Protein AF-A0A6G4WYB8-F1 (afdb_monomer)

Solvent-accessible surface area (backbone atoms only — not comparable to full-atom values): 12154 Å² total; per-residue (Å²): 142,83,86,85,84,81,79,90,78,88,92,85,86,92,79,88,87,91,83,84,82,93,82,79,87,81,83,79,87,77,91,78,95,79,92,78,80,95,70,89,66,85,76,73,84,66,95,70,81,57,52,72,58,53,53,53,50,50,50,52,46,51,49,47,51,50,30,49,47,45,35,52,52,42,48,52,51,46,54,50,52,36,71,70,22,70,62,26,32,38,53,69,69,57,38,51,54,46,52,51,48,40,52,47,27,46,49,52,34,50,48,47,45,49,61,50,28,75,75,68,55,83,48,74,38,52,56,46,25,51,52,25,44,52,50,28,52,51,33,44,52,50,25,42,55,37,12,52,71,39,43,46,71,61,25,56,54,29,50,52,52,29,50,54,28,48,50,45,27,51,53,24,49,46,65,54,57,66,63,72,76,84,83,50,89,84,73,63,84,72,71,73,81,71,83,80,82,80,88,132

Nearest PDB structures (foldseek):
  2l7a-assembly1_A  TM=5.892E-01  e=1.387E-02  Mus musculus
  6xz3-assembly1_A-2  TM=5.983E-01  e=4.771E-02  Homo sapiens
  6xz4-assembly1_B  TM=6.313E-01  e=4.871E-01  Homo sapiens
  4e18-assembly1_A  TM=6.128E-01  e=4.636E-01  Gallus gallus

Sequence (200 aa):
MQANRITAVAATALAGTLALGAAGIATADHGSDHREKRQQAPGAPQPGADRPEADRQLAQQAETLQDTAAVSDAVGRVLTDVNQAKDGKLSPYRAQRHAHRVAKALTELRTAVTRQAVKSRPLPAAELTTKAASALQASTAKLLRISTAGDERKTRSAARETLVDTVNVVTAANAYGKIPAATLEGLTGKKAPAPSTEPA

Foldseek 3Di:
DDDDDDDDDDDDDDDDDPDDDDDDDDDDDDDDDDDDDDDDDPDDPDPPPCVVVVVVLVVLLVQLVVLLVQLVVLLVVLLVCLVPDDLSADAPVVLVVSLVSNVVSLVSNLVSLVVVCVVPPNDVLSVQLNVLSVQLSVLSNQLSVVSNVSNNVVNVVSSVSNVVSSVSNVVSSVVSSPPPDPPDPPPPPPPDPPPPPDDD

pLDDT: mean 72.98, std 23.14, range [32.81, 97.56]

Structure (mmCIF, N/CA/C/O backbone):
data_AF-A0A6G4WYB8-F1
#
_entry.id   AF-A0A6G4WYB8-F1
#
loop_
_atom_site.group_PDB
_atom_site.id
_atom_site.type_symbol
_atom_site.label_atom_id
_atom_site.label_alt_id
_atom_site.label_comp_id
_atom_site.label_asym_id
_atom_site.label_entity_id
_atom_site.label_seq_id
_atom_site.pdbx_PDB_ins_code
_atom_site.Cartn_x
_atom_site.Cartn_y
_atom_site.Cartn_z
_atom_site.occupancy
_atom_site.B_iso_or_equiv
_atom_site.auth_seq_id
_atom_site.auth_comp_id
_atom_site.auth_asym_id
_atom_site.auth_atom_id
_atom_site.pdbx_PDB_model_num
ATOM 1 N N . MET A 1 1 ? -19.533 -14.853 34.195 1.00 38.31 1 MET A N 1
ATOM 2 C CA . MET A 1 1 ? -18.205 -14.703 33.563 1.00 38.31 1 MET A CA 1
ATOM 3 C C . MET A 1 1 ? -18.073 -15.761 32.479 1.00 38.31 1 MET A C 1
ATOM 5 O O . MET A 1 1 ? -17.973 -16.931 32.814 1.00 38.31 1 MET A O 1
ATOM 9 N N . GLN A 1 2 ? -18.156 -15.382 31.203 1.00 35.19 2 GLN A N 1
ATOM 10 C CA . GLN A 1 2 ? -17.942 -16.291 30.071 1.00 35.19 2 GLN A CA 1
ATOM 11 C C . GLN A 1 2 ? -16.757 -15.768 29.261 1.00 35.19 2 GLN A C 1
ATOM 13 O O . GLN A 1 2 ? -16.782 -14.647 28.760 1.00 35.19 2 GLN A O 1
ATOM 18 N N . ALA A 1 3 ? -15.692 -16.565 29.211 1.00 37.59 3 ALA A N 1
ATOM 19 C CA . ALA A 1 3 ? -14.474 -16.271 28.477 1.00 37.59 3 ALA A CA 1
ATOM 20 C C . ALA A 1 3 ? -14.612 -16.799 27.044 1.00 37.59 3 ALA A C 1
ATOM 22 O O . ALA A 1 3 ? -14.532 -18.005 26.818 1.00 37.59 3 ALA A O 1
ATOM 23 N N . ASN A 1 4 ? -14.800 -15.903 26.075 1.00 36.62 4 ASN A N 1
ATOM 24 C CA . ASN A 1 4 ? -14.693 -16.253 24.661 1.00 36.62 4 ASN A CA 1
ATOM 25 C C . ASN A 1 4 ? -13.211 -16.308 24.274 1.00 36.62 4 ASN A C 1
ATOM 27 O O . ASN A 1 4 ? -12.562 -15.282 24.072 1.00 36.62 4 ASN A O 1
ATOM 31 N N . ARG A 1 5 ? -12.673 -17.527 24.185 1.00 43.03 5 ARG A N 1
ATOM 32 C CA . ARG A 1 5 ? -11.411 -17.814 23.498 1.00 43.03 5 ARG A CA 1
ATOM 33 C C . ARG A 1 5 ? -11.691 -17.797 21.996 1.00 43.03 5 ARG A C 1
ATOM 35 O O . ARG A 1 5 ? -12.291 -18.735 21.483 1.00 43.03 5 ARG A O 1
ATOM 42 N N . ILE A 1 6 ? -11.291 -16.733 21.305 1.00 46.03 6 ILE A N 1
ATOM 43 C CA . ILE A 1 6 ? -11.322 -16.693 19.840 1.00 46.03 6 ILE A CA 1
ATOM 44 C C . ILE A 1 6 ? -9.972 -17.193 19.329 1.00 46.03 6 ILE A C 1
ATOM 46 O O . ILE A 1 6 ? -8.922 -16.603 19.569 1.00 46.03 6 ILE A O 1
ATOM 50 N N . THR A 1 7 ? -10.053 -18.345 18.680 1.00 39.75 7 THR A N 1
ATOM 51 C CA . THR A 1 7 ? -9.006 -19.131 18.040 1.00 39.75 7 THR A CA 1
ATOM 52 C C . THR A 1 7 ? -8.232 -18.317 17.003 1.00 39.75 7 THR A C 1
ATOM 54 O O . THR A 1 7 ? -8.820 -17.698 16.118 1.00 39.75 7 THR A O 1
ATOM 57 N N . ALA A 1 8 ? -6.902 -18.349 17.100 1.00 40.78 8 ALA A N 1
ATOM 58 C CA . ALA A 1 8 ? -5.989 -17.816 16.099 1.00 40.78 8 ALA A CA 1
ATOM 59 C C . ALA A 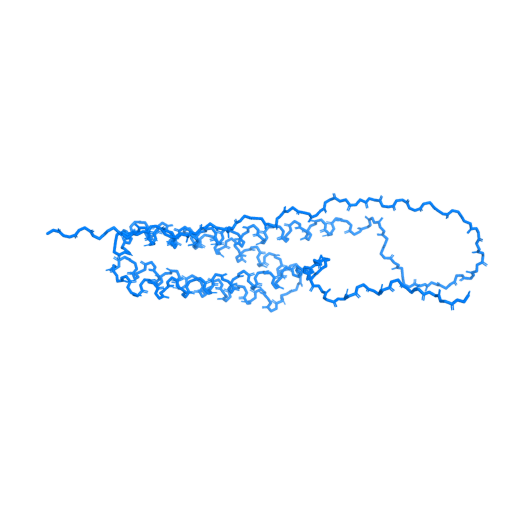1 8 ? -6.101 -18.625 14.798 1.00 40.78 8 ALA A C 1
ATOM 61 O O . ALA A 1 8 ? -5.887 -19.837 14.807 1.00 40.78 8 ALA A O 1
ATOM 62 N N . VAL A 1 9 ? -6.414 -17.960 13.684 1.00 41.00 9 VAL A N 1
ATOM 63 C CA . VAL A 1 9 ? -6.382 -18.562 12.346 1.00 41.00 9 VAL A CA 1
ATOM 64 C C . VAL A 1 9 ? -5.693 -17.610 11.362 1.00 41.00 9 VAL A C 1
ATOM 66 O O . VAL A 1 9 ? -6.197 -16.534 11.065 1.00 41.00 9 VAL A O 1
ATOM 69 N N . ALA A 1 10 ? -4.535 -18.084 10.893 1.00 39.56 10 ALA A N 1
ATOM 70 C CA . ALA A 1 10 ? -3.917 -17.938 9.571 1.00 39.56 10 ALA A CA 1
ATOM 71 C C . ALA A 1 10 ? -3.583 -16.546 8.990 1.00 39.56 10 ALA A C 1
ATOM 73 O O . ALA A 1 10 ? -4.453 -15.806 8.544 1.00 39.56 10 ALA A O 1
ATOM 74 N N . ALA A 1 11 ? -2.277 -16.307 8.808 1.00 32.81 11 ALA A N 1
ATOM 75 C CA . ALA A 1 11 ? -1.725 -15.582 7.658 1.00 32.81 11 ALA A CA 1
ATOM 76 C C . ALA A 1 11 ? -0.262 -16.015 7.425 1.00 32.81 11 ALA A C 1
ATOM 78 O O . ALA A 1 11 ? 0.682 -15.281 7.704 1.00 32.81 11 ALA A O 1
ATOM 79 N N . THR A 1 12 ? -0.077 -17.245 6.945 1.00 45.81 12 THR A N 1
ATOM 80 C CA . THR A 1 12 ? 1.218 -17.798 6.522 1.00 45.81 12 THR A CA 1
ATOM 81 C C . THR A 1 12 ? 1.110 -18.124 5.038 1.00 45.81 12 THR A C 1
ATOM 83 O O . THR A 1 12 ? 0.421 -19.078 4.700 1.00 45.81 12 THR A O 1
ATOM 86 N N . ALA A 1 13 ? 1.724 -17.306 4.175 1.00 41.28 13 ALA A N 1
ATOM 87 C CA . ALA A 1 13 ? 2.231 -17.651 2.834 1.00 41.28 13 ALA A CA 1
ATOM 88 C C . ALA A 1 13 ? 2.482 -16.367 2.020 1.00 41.28 13 ALA A C 1
ATOM 90 O O . ALA A 1 13 ? 1.656 -15.945 1.217 1.00 41.28 13 ALA A O 1
ATOM 91 N N . LEU A 1 14 ? 3.637 -15.738 2.225 1.00 37.88 14 LEU A N 1
ATOM 92 C CA . LEU A 1 14 ? 4.208 -14.795 1.257 1.00 37.88 14 LEU A CA 1
ATOM 93 C C . LEU A 1 14 ? 5.729 -14.977 1.268 1.00 37.88 14 LEU A C 1
ATOM 95 O O . LEU A 1 14 ? 6.502 -14.099 1.631 1.00 37.88 14 LEU A O 1
ATOM 99 N N . ALA A 1 15 ? 6.142 -16.203 0.953 1.00 40.62 15 ALA A N 1
ATOM 100 C CA . ALA A 1 15 ? 7.528 -16.586 0.751 1.00 40.62 15 ALA A CA 1
ATOM 101 C C . ALA A 1 15 ? 7.577 -17.553 -0.434 1.00 40.62 15 ALA A C 1
ATOM 103 O O . ALA A 1 15 ? 6.967 -18.617 -0.383 1.00 40.62 15 ALA A O 1
ATOM 104 N N . GLY A 1 16 ? 8.304 -17.169 -1.482 1.00 40.84 16 GLY A N 1
ATOM 105 C CA . GLY A 1 16 ? 8.711 -18.079 -2.549 1.00 40.84 16 GLY A CA 1
ATOM 106 C C . GLY A 1 16 ? 8.225 -17.688 -3.937 1.00 40.84 16 GLY A C 1
ATOM 107 O O . GLY A 1 16 ? 7.210 -18.204 -4.370 1.00 40.84 16 GLY A O 1
ATOM 108 N N . THR A 1 17 ? 8.995 -16.835 -4.622 1.00 45.88 17 THR A N 1
ATOM 109 C CA . THR A 1 17 ? 9.362 -16.969 -6.052 1.00 45.88 17 THR A CA 1
ATOM 110 C C . THR A 1 17 ? 10.335 -15.843 -6.440 1.00 45.88 17 THR A C 1
ATOM 112 O O . THR A 1 17 ? 9.983 -14.937 -7.186 1.00 45.88 17 THR A O 1
ATOM 115 N N . LEU A 1 18 ? 11.560 -15.864 -5.907 1.00 44.97 18 LEU A N 1
ATOM 116 C CA . LEU A 1 18 ? 12.675 -15.023 -6.390 1.00 44.97 18 LEU A CA 1
ATOM 117 C C . LEU A 1 18 ? 13.975 -15.842 -6.487 1.00 44.97 18 LEU A C 1
ATOM 119 O O . LEU A 1 18 ? 15.067 -15.368 -6.199 1.00 44.97 18 LEU A O 1
ATOM 123 N N . ALA A 1 19 ? 13.846 -17.105 -6.888 1.00 51.38 19 ALA A N 1
ATOM 124 C CA . ALA A 1 19 ? 14.969 -17.955 -7.250 1.00 51.38 19 ALA A CA 1
ATOM 125 C C . ALA A 1 19 ? 14.641 -18.615 -8.593 1.00 51.38 19 ALA A C 1
ATOM 127 O O . ALA A 1 19 ? 13.763 -19.468 -8.623 1.00 51.38 19 ALA A O 1
ATOM 128 N N . LEU A 1 20 ? 15.281 -18.134 -9.668 1.00 40.44 20 LEU A N 1
ATOM 129 C CA . LEU A 1 20 ? 15.610 -18.763 -10.968 1.00 40.44 20 LEU A CA 1
ATOM 130 C C . LEU A 1 20 ? 15.713 -17.639 -12.032 1.00 40.44 20 LEU A C 1
ATOM 132 O O . LEU A 1 20 ? 14.775 -16.871 -12.190 1.00 40.44 20 LEU A O 1
ATOM 136 N N . GLY A 1 21 ? 16.796 -17.464 -12.793 1.00 38.00 21 GLY A N 1
ATOM 137 C CA . GLY A 1 21 ? 17.967 -18.315 -12.940 1.00 38.00 21 GLY A CA 1
ATOM 138 C C . GLY A 1 21 ? 19.159 -17.578 -13.555 1.00 38.00 21 GLY A C 1
ATOM 139 O O . GLY A 1 21 ? 19.028 -16.796 -14.492 1.00 38.00 21 GLY A O 1
ATOM 140 N N . ALA A 1 22 ? 20.331 -17.885 -13.008 1.00 43.72 22 ALA A N 1
ATOM 141 C CA . ALA A 1 22 ? 21.614 -17.777 -13.676 1.00 43.72 22 ALA A CA 1
ATOM 142 C C . ALA A 1 22 ? 22.019 -19.203 -14.087 1.00 43.72 22 ALA A C 1
ATOM 144 O O . ALA A 1 22 ? 22.342 -20.009 -13.222 1.00 43.72 22 ALA A O 1
ATOM 145 N N . ALA A 1 23 ? 21.919 -19.526 -15.377 1.00 37.16 23 ALA A N 1
ATOM 146 C CA . ALA A 1 23 ? 22.513 -20.679 -16.074 1.00 37.16 23 ALA A CA 1
ATOM 147 C C . ALA A 1 23 ? 22.047 -20.587 -17.541 1.00 37.16 23 ALA A C 1
ATOM 149 O O . ALA A 1 23 ? 20.894 -20.260 -17.780 1.00 37.16 23 ALA A O 1
ATOM 150 N N . GLY A 1 24 ? 22.823 -20.820 -18.590 1.00 34.56 24 GLY A N 1
ATOM 151 C CA . GLY A 1 24 ? 24.195 -21.269 -18.747 1.00 34.56 24 GLY A CA 1
ATOM 152 C C . GLY A 1 24 ? 24.557 -21.093 -20.228 1.00 34.56 24 GLY A C 1
ATOM 153 O O . GLY A 1 24 ? 23.689 -21.035 -21.098 1.00 34.56 24 GLY A O 1
ATOM 154 N N . ILE A 1 25 ? 25.844 -20.929 -20.501 1.00 41.88 25 ILE A N 1
ATOM 155 C CA . ILE A 1 25 ? 26.396 -20.668 -21.829 1.00 41.88 25 ILE A CA 1
ATOM 156 C C . ILE A 1 25 ? 26.417 -21.996 -22.592 1.00 41.88 25 ILE A C 1
ATOM 158 O O . ILE A 1 25 ? 27.136 -22.909 -22.198 1.00 41.88 25 ILE A O 1
ATOM 162 N N . ALA A 1 26 ? 25.644 -22.114 -23.671 1.00 37.66 26 ALA A N 1
ATOM 163 C CA . ALA A 1 26 ? 25.809 -23.205 -24.623 1.00 37.66 26 ALA A CA 1
ATOM 164 C C . ALA A 1 26 ? 26.865 -22.790 -25.658 1.00 37.66 26 ALA A C 1
ATOM 166 O O . ALA A 1 26 ? 26.592 -22.005 -26.564 1.00 37.66 26 ALA A O 1
ATOM 167 N N . THR A 1 27 ? 28.088 -23.296 -25.509 1.00 47.81 27 THR A N 1
ATOM 168 C CA . THR A 1 27 ? 29.055 -23.364 -26.608 1.00 47.81 27 THR A CA 1
ATOM 169 C C . THR A 1 27 ? 28.617 -24.490 -27.539 1.00 47.81 27 THR A C 1
ATOM 171 O O . THR A 1 27 ? 28.778 -25.661 -27.200 1.00 47.81 27 THR A O 1
ATOM 174 N N . ALA A 1 28 ? 28.042 -24.150 -28.690 1.00 39.75 28 ALA A N 1
ATOM 175 C CA . ALA A 1 28 ? 27.902 -25.094 -29.789 1.00 39.75 28 ALA A CA 1
ATOM 176 C C . ALA A 1 28 ? 29.124 -24.944 -30.703 1.00 39.75 28 ALA A C 1
ATOM 178 O O . ALA A 1 28 ? 29.242 -23.981 -31.457 1.00 39.75 28 ALA A O 1
ATOM 179 N N . ASP A 1 29 ? 30.044 -25.893 -30.562 1.00 56.62 29 ASP A N 1
ATOM 180 C CA . ASP A 1 29 ? 31.023 -26.261 -31.576 1.00 56.62 29 ASP A CA 1
ATOM 181 C C . ASP A 1 29 ? 30.281 -26.939 -32.737 1.00 56.62 29 ASP A C 1
ATOM 183 O O . ASP A 1 29 ? 29.527 -27.887 -32.510 1.00 56.62 29 ASP A O 1
ATOM 187 N N . HIS A 1 30 ? 30.454 -26.436 -33.960 1.00 38.31 30 HIS A N 1
ATOM 188 C CA . HIS A 1 30 ? 30.161 -27.171 -35.192 1.00 38.31 30 HIS A CA 1
ATOM 189 C C . HIS A 1 30 ? 30.983 -26.588 -36.341 1.00 38.31 30 HIS A C 1
ATOM 191 O O . HIS A 1 30 ? 30.639 -25.569 -36.944 1.00 38.31 30 HIS A O 1
ATOM 197 N N . GLY A 1 31 ? 32.084 -27.268 -36.650 1.00 42.03 31 GLY A N 1
ATOM 198 C CA . GLY A 1 31 ? 32.657 -27.234 -37.984 1.00 42.03 31 GLY A CA 1
ATOM 199 C C . GLY A 1 31 ? 31.782 -28.035 -38.947 1.00 42.03 31 GLY A C 1
ATOM 200 O O . GLY A 1 31 ? 31.340 -29.131 -38.610 1.00 42.03 31 GLY A O 1
ATOM 201 N N . SER A 1 32 ? 31.534 -27.478 -40.131 1.00 41.12 32 SER A N 1
ATOM 202 C CA . SER A 1 32 ? 31.592 -28.145 -41.442 1.00 41.12 32 SER A CA 1
ATOM 203 C C . SER A 1 32 ? 31.151 -27.157 -42.521 1.00 41.12 32 SER A C 1
ATOM 205 O O . SER A 1 32 ? 30.095 -26.534 -42.423 1.00 41.12 32 SER A O 1
ATOM 207 N N . ASP A 1 33 ? 31.994 -27.027 -43.539 1.00 45.47 33 ASP A N 1
ATOM 208 C CA . ASP A 1 33 ? 31.829 -26.210 -44.734 1.00 45.47 33 ASP A CA 1
ATOM 209 C C . ASP A 1 33 ? 30.502 -26.440 -45.464 1.00 45.47 33 ASP A C 1
ATOM 211 O O . ASP A 1 33 ? 30.214 -27.558 -45.872 1.00 45.47 33 ASP A O 1
ATOM 215 N N . HIS A 1 34 ? 29.786 -25.357 -45.785 1.00 34.56 34 HIS A N 1
ATOM 216 C CA . HIS A 1 34 ? 29.081 -25.238 -47.061 1.00 34.56 34 HIS A CA 1
ATOM 217 C C . HIS A 1 34 ? 29.040 -23.779 -47.534 1.00 34.56 34 HIS A C 1
ATOM 219 O O . HIS A 1 34 ? 28.598 -22.851 -46.859 1.00 34.56 34 HIS A O 1
ATOM 225 N N . ARG A 1 35 ? 29.565 -23.603 -48.743 1.00 45.34 35 ARG A N 1
ATOM 226 C CA . ARG A 1 35 ? 29.677 -22.376 -49.523 1.00 45.34 35 ARG A CA 1
ATOM 227 C C . ARG A 1 35 ? 28.341 -22.096 -50.207 1.00 45.34 35 ARG A C 1
ATOM 229 O O . ARG A 1 35 ? 28.076 -22.727 -51.218 1.00 45.34 35 ARG A O 1
ATOM 236 N N . GLU A 1 36 ? 27.561 -21.114 -49.750 1.00 36.69 36 GLU A N 1
ATOM 237 C CA . GLU A 1 36 ? 26.472 -20.555 -50.566 1.00 36.69 36 GLU A CA 1
ATOM 238 C C . GLU A 1 36 ? 26.101 -19.101 -50.196 1.00 36.69 36 GLU A C 1
ATOM 240 O O . GLU A 1 36 ? 25.731 -18.772 -49.077 1.00 36.69 36 GLU A O 1
ATOM 245 N N . LYS A 1 37 ? 26.304 -18.225 -51.190 1.00 36.78 37 LYS A N 1
ATOM 246 C CA . LYS A 1 37 ? 25.756 -16.878 -51.452 1.00 36.78 37 LYS A CA 1
ATOM 247 C C . LYS A 1 37 ? 25.283 -16.014 -50.263 1.00 36.78 37 LYS A C 1
ATOM 249 O O . LYS A 1 37 ? 24.196 -16.169 -49.725 1.00 36.78 37 LYS A O 1
ATOM 254 N N . ARG A 1 38 ? 26.059 -14.947 -50.015 1.00 42.09 38 ARG A N 1
ATOM 255 C CA . ARG A 1 38 ? 25.694 -13.760 -49.221 1.00 42.09 38 ARG A CA 1
ATOM 256 C C . ARG A 1 38 ? 24.384 -13.126 -49.719 1.00 42.09 38 ARG A C 1
ATOM 258 O O . ARG A 1 38 ? 24.398 -12.355 -50.675 1.00 42.09 38 ARG A O 1
ATOM 265 N N . GLN A 1 39 ? 23.287 -13.383 -49.018 1.00 41.25 39 GLN A N 1
ATOM 266 C CA . GLN A 1 39 ? 22.166 -12.455 -48.875 1.00 41.25 39 GLN A CA 1
ATOM 267 C C . GLN A 1 39 ? 22.205 -11.930 -47.436 1.00 41.25 39 GLN A C 1
ATOM 269 O O . GLN A 1 39 ? 22.096 -12.694 -46.481 1.00 41.25 39 GLN A O 1
ATOM 274 N N . GLN A 1 40 ? 22.447 -10.627 -47.286 1.00 40.62 40 GLN A N 1
ATOM 275 C CA . GLN A 1 40 ? 22.382 -9.921 -46.007 1.00 40.62 40 GLN A CA 1
ATOM 276 C C . GLN A 1 40 ? 20.951 -9.998 -45.460 1.00 40.62 40 GLN A C 1
ATOM 278 O O . GLN A 1 40 ? 20.070 -9.259 -45.893 1.00 40.62 40 GLN A O 1
ATOM 283 N N . ALA A 1 41 ? 20.729 -10.905 -44.511 1.00 39.16 41 ALA A N 1
ATOM 284 C CA . ALA A 1 41 ? 19.605 -10.836 -43.589 1.00 39.16 41 ALA A CA 1
ATOM 285 C C . ALA A 1 41 ? 19.792 -9.631 -42.638 1.00 39.16 41 ALA A C 1
ATOM 287 O O . ALA A 1 41 ? 20.939 -9.249 -42.371 1.00 39.16 41 ALA A O 1
ATOM 288 N N . PRO A 1 42 ? 18.709 -9.034 -42.100 1.00 42.53 42 PRO A N 1
ATOM 289 C CA . PRO A 1 42 ? 18.813 -8.077 -41.004 1.00 42.53 42 PRO A CA 1
ATOM 290 C C . PRO A 1 42 ? 19.580 -8.753 -39.867 1.00 42.53 42 PRO A C 1
ATOM 292 O O . PRO A 1 42 ? 19.215 -9.853 -39.449 1.00 42.53 42 PRO A O 1
ATOM 295 N N . GLY A 1 43 ? 20.683 -8.136 -39.442 1.00 38.56 43 GLY A N 1
ATOM 296 C CA . GLY A 1 43 ? 21.596 -8.718 -38.468 1.00 38.56 43 GLY A CA 1
ATOM 297 C C . GLY A 1 43 ? 20.850 -9.195 -37.227 1.00 38.56 43 GLY A C 1
ATOM 298 O O . GLY A 1 43 ? 20.128 -8.426 -36.594 1.00 38.56 43 GLY A O 1
ATOM 299 N N . ALA A 1 44 ? 21.038 -10.470 -36.884 1.00 44.66 44 ALA A N 1
ATOM 300 C CA . ALA A 1 44 ? 20.733 -10.954 -35.550 1.00 44.66 44 ALA A CA 1
ATOM 301 C C . ALA A 1 44 ? 21.470 -10.060 -34.530 1.00 44.66 44 ALA A C 1
ATOM 303 O O . ALA A 1 44 ? 22.616 -9.677 -34.804 1.00 44.66 44 ALA A O 1
ATOM 304 N N . PRO A 1 45 ? 20.851 -9.713 -33.386 1.00 50.09 45 PRO A N 1
ATOM 305 C CA . PRO A 1 45 ? 21.512 -8.929 -32.350 1.00 50.09 45 PRO A CA 1
ATOM 306 C C . PRO A 1 45 ? 22.850 -9.582 -32.002 1.00 50.09 45 PRO A C 1
ATOM 308 O O . PRO A 1 45 ? 22.902 -10.764 -31.652 1.00 50.09 45 PRO A O 1
ATOM 311 N N . GLN A 1 46 ? 23.945 -8.839 -32.163 1.00 45.91 46 GLN A N 1
ATOM 312 C CA . GLN A 1 46 ? 25.272 -9.340 -31.833 1.00 45.91 46 GLN A CA 1
ATOM 313 C C . GLN A 1 46 ? 25.326 -9.643 -30.325 1.00 45.91 46 GLN A C 1
ATOM 315 O O . GLN A 1 46 ? 25.021 -8.758 -29.519 1.00 45.91 46 GLN A O 1
ATOM 320 N N . PRO A 1 47 ? 25.744 -10.850 -29.903 1.00 46.66 47 PRO A N 1
ATOM 321 C CA . PRO A 1 47 ? 25.904 -11.160 -28.491 1.00 46.66 47 PRO A CA 1
ATOM 322 C C . PRO A 1 47 ? 27.081 -10.353 -27.927 1.00 46.66 47 PRO A C 1
ATOM 324 O O . PRO A 1 47 ? 28.234 -10.757 -28.040 1.00 46.66 47 PRO A O 1
ATOM 327 N N . GLY A 1 48 ? 26.802 -9.196 -27.324 1.00 52.59 48 GLY A N 1
ATOM 328 C CA . GLY A 1 48 ? 27.806 -8.424 -26.585 1.00 52.59 48 GLY A CA 1
ATOM 329 C C . GLY A 1 48 ? 27.616 -6.909 -26.571 1.00 52.59 48 GLY A C 1
ATOM 330 O O . GLY A 1 48 ? 28.009 -6.288 -25.588 1.00 52.59 48 GLY A O 1
ATOM 331 N N . ALA A 1 49 ? 26.991 -6.317 -27.592 1.00 52.53 49 ALA A N 1
ATOM 332 C CA . ALA A 1 49 ? 26.849 -4.858 -27.679 1.00 52.53 49 ALA A CA 1
ATOM 333 C C . ALA A 1 49 ? 25.748 -4.298 -26.752 1.00 52.53 49 ALA A C 1
ATOM 335 O O . ALA A 1 49 ? 25.921 -3.228 -26.176 1.00 52.53 49 ALA A O 1
ATOM 336 N N . ASP A 1 50 ? 24.680 -5.070 -26.513 1.00 56.03 50 ASP A N 1
ATOM 337 C CA . ASP A 1 50 ? 23.479 -4.603 -25.793 1.00 56.03 50 ASP A CA 1
ATOM 338 C C . ASP A 1 50 ? 23.430 -5.003 -24.303 1.00 56.03 50 ASP A C 1
ATOM 340 O O . ASP A 1 50 ? 22.481 -4.675 -23.587 1.00 56.03 50 ASP A O 1
ATOM 344 N N . ARG A 1 51 ? 24.459 -5.700 -23.791 1.00 62.03 51 ARG A N 1
ATOM 345 C CA . ARG A 1 51 ? 24.520 -6.123 -22.373 1.00 62.03 51 ARG A CA 1
ATOM 346 C C . ARG A 1 51 ? 24.389 -4.965 -21.372 1.00 62.03 51 ARG A C 1
ATOM 348 O O . ARG A 1 51 ? 23.616 -5.112 -20.429 1.00 62.03 51 ARG A O 1
ATOM 355 N N . PRO A 1 52 ? 25.047 -3.802 -21.562 1.00 71.31 52 PRO A N 1
ATOM 356 C CA . PRO A 1 52 ? 24.972 -2.720 -20.582 1.00 71.31 52 PRO A CA 1
ATOM 357 C C . PRO A 1 52 ? 23.564 -2.131 -20.441 1.00 71.31 52 PRO A C 1
ATOM 359 O O . PRO A 1 52 ? 23.200 -1.649 -19.368 1.00 71.31 52 PRO A O 1
ATOM 362 N N . GLU A 1 53 ? 22.772 -2.133 -21.514 1.00 70.94 53 GLU A N 1
ATOM 363 C CA . GLU A 1 53 ? 21.396 -1.633 -21.486 1.00 70.94 53 GLU A CA 1
ATOM 364 C C . GLU A 1 53 ? 20.443 -2.655 -20.870 1.00 70.94 53 GLU A C 1
ATOM 366 O O . GLU A 1 53 ? 19.630 -2.286 -20.019 1.00 70.94 53 GLU A O 1
ATOM 371 N N . ALA A 1 54 ? 20.609 -3.937 -21.212 1.00 70.56 54 ALA A N 1
ATOM 372 C CA . ALA A 1 54 ? 19.868 -5.032 -20.596 1.00 70.56 54 ALA A CA 1
ATOM 373 C C . ALA A 1 54 ? 20.087 -5.080 -19.072 1.00 70.56 54 ALA A C 1
ATOM 375 O O . ALA A 1 54 ? 19.117 -5.129 -18.315 1.00 70.56 54 ALA A O 1
ATOM 376 N N . ASP A 1 55 ? 21.333 -4.960 -18.607 1.00 78.00 55 ASP A N 1
ATOM 377 C CA . ASP A 1 55 ? 21.668 -4.959 -17.176 1.00 78.00 55 ASP A CA 1
ATOM 378 C C . ASP A 1 55 ? 21.046 -3.759 -16.442 1.00 78.00 55 ASP A C 1
ATOM 380 O O . ASP A 1 55 ? 20.511 -3.888 -15.338 1.00 78.00 55 ASP A O 1
ATOM 384 N N . ARG A 1 56 ? 21.044 -2.574 -17.070 1.00 78.00 56 ARG A N 1
ATOM 385 C CA . ARG A 1 56 ? 20.386 -1.377 -16.517 1.00 78.00 56 ARG A CA 1
ATOM 386 C C . ARG A 1 56 ? 18.871 -1.524 -16.461 1.00 78.00 56 ARG A C 1
ATOM 388 O O . ARG A 1 56 ? 18.253 -0.997 -15.534 1.00 78.00 56 ARG A O 1
ATOM 395 N N . GLN A 1 57 ? 18.269 -2.183 -17.447 1.00 76.75 57 GLN A N 1
ATOM 396 C CA . GLN A 1 57 ? 16.834 -2.441 -17.471 1.00 76.75 57 GLN A CA 1
ATOM 397 C C . GLN A 1 57 ? 16.443 -3.449 -16.386 1.00 76.75 57 GLN A C 1
ATOM 399 O O . GLN A 1 57 ? 15.477 -3.210 -15.661 1.00 76.75 57 GLN A O 1
ATOM 404 N N . LEU A 1 58 ? 17.232 -4.511 -16.209 1.00 79.38 58 LEU A N 1
ATOM 405 C CA . LEU A 1 58 ? 17.058 -5.482 -15.127 1.00 79.38 58 LEU A CA 1
ATOM 406 C C . LEU A 1 58 ? 17.187 -4.822 -13.749 1.00 79.38 58 LEU A C 1
ATOM 408 O O . LEU A 1 58 ? 16.340 -5.038 -12.886 1.00 79.38 58 LEU A O 1
ATOM 412 N N . ALA A 1 59 ? 18.187 -3.958 -13.551 1.00 83.31 59 ALA A N 1
ATOM 413 C CA . ALA A 1 59 ? 18.349 -3.218 -12.300 1.00 83.31 59 ALA A CA 1
ATOM 414 C C . ALA A 1 59 ? 17.140 -2.309 -11.994 1.00 83.31 59 ALA A C 1
ATOM 416 O O . ALA A 1 59 ? 16.678 -2.257 -10.858 1.00 83.31 59 ALA A O 1
ATOM 417 N N . GLN A 1 60 ? 16.582 -1.635 -13.007 1.00 81.81 60 GLN A N 1
ATOM 418 C CA . GLN A 1 60 ? 15.385 -0.792 -12.848 1.00 81.81 60 GLN A CA 1
ATOM 419 C C . GLN A 1 60 ? 14.124 -1.608 -12.538 1.00 81.81 60 GLN A C 1
ATOM 421 O O . GLN A 1 60 ? 13.282 -1.186 -11.742 1.00 81.81 60 GLN A O 1
ATOM 426 N N . GLN A 1 61 ? 13.987 -2.785 -13.150 1.00 80.62 61 GLN A N 1
ATOM 427 C CA . GLN A 1 61 ? 12.905 -3.713 -12.830 1.00 80.62 61 GLN A CA 1
ATOM 428 C C . GLN A 1 61 ? 13.030 -4.224 -11.392 1.00 80.62 61 GLN A C 1
ATOM 430 O O . GLN A 1 61 ? 12.037 -4.226 -10.666 1.00 80.62 61 GLN A O 1
ATOM 435 N N . ALA A 1 62 ? 14.238 -4.595 -10.960 1.00 86.44 62 ALA A N 1
ATOM 436 C CA . ALA A 1 62 ? 14.499 -5.020 -9.589 1.00 86.44 62 ALA A CA 1
ATOM 437 C C . ALA A 1 62 ? 14.164 -3.914 -8.574 1.00 86.44 62 ALA A C 1
ATOM 439 O O . ALA A 1 62 ? 13.511 -4.199 -7.573 1.00 86.44 62 ALA A O 1
ATOM 440 N N . GLU A 1 63 ? 14.524 -2.658 -8.860 1.00 87.12 63 GLU A N 1
ATOM 441 C CA . GLU A 1 63 ? 14.169 -1.501 -8.023 1.00 87.12 63 GLU A CA 1
ATOM 442 C C . GLU A 1 63 ? 12.643 -1.333 -7.917 1.00 87.12 63 GLU A C 1
ATOM 444 O O . GLU A 1 63 ? 12.101 -1.244 -6.819 1.00 87.12 63 GLU A O 1
ATOM 449 N N . THR A 1 64 ? 11.920 -1.401 -9.039 1.00 86.25 64 THR A N 1
ATOM 450 C CA . THR A 1 64 ? 10.448 -1.286 -9.043 1.00 86.25 64 THR A CA 1
ATOM 451 C C . THR A 1 64 ? 9.777 -2.426 -8.272 1.00 86.25 64 THR A C 1
ATOM 453 O O . THR A 1 64 ? 8.808 -2.201 -7.541 1.00 86.25 64 THR A O 1
ATOM 456 N N . LEU A 1 65 ? 10.284 -3.655 -8.406 1.00 89.12 65 LEU A N 1
ATOM 457 C CA . LEU A 1 65 ? 9.798 -4.813 -7.652 1.00 89.12 65 LEU A CA 1
ATOM 458 C C . LEU A 1 65 ? 10.073 -4.661 -6.155 1.00 89.12 65 LEU A C 1
ATOM 460 O O . LEU A 1 65 ? 9.195 -4.954 -5.343 1.00 89.12 65 LEU A O 1
ATOM 464 N N . GLN A 1 66 ? 11.257 -4.172 -5.790 1.00 91.75 66 GLN A N 1
ATOM 465 C CA . GLN A 1 66 ? 11.625 -3.903 -4.405 1.00 91.75 66 GLN A CA 1
ATOM 466 C C . GLN A 1 66 ? 10.717 -2.834 -3.781 1.00 91.75 66 GLN A C 1
ATOM 468 O O . GLN A 1 66 ? 10.197 -3.044 -2.684 1.00 91.75 66 GLN A O 1
ATOM 473 N N . ASP A 1 67 ? 10.453 -1.735 -4.487 1.00 92.38 67 ASP A N 1
ATOM 474 C CA . ASP A 1 67 ? 9.565 -0.672 -4.006 1.00 92.38 67 ASP A CA 1
ATOM 475 C C . ASP A 1 67 ? 8.110 -1.153 -3.898 1.00 92.38 67 ASP A C 1
ATOM 477 O O . ASP A 1 67 ? 7.402 -0.858 -2.931 1.00 92.38 67 ASP A O 1
ATOM 481 N N . THR A 1 68 ? 7.662 -1.977 -4.848 1.00 91.62 68 THR A N 1
ATOM 482 C CA . THR A 1 68 ? 6.336 -2.616 -4.803 1.00 91.62 68 THR A CA 1
ATOM 483 C C . THR A 1 68 ? 6.215 -3.576 -3.610 1.00 91.62 68 THR A C 1
ATOM 485 O O . THR A 1 68 ? 5.186 -3.608 -2.921 1.00 91.62 68 THR A O 1
ATOM 488 N N . ALA A 1 69 ? 7.275 -4.333 -3.313 1.00 92.31 69 ALA A N 1
ATOM 489 C CA . ALA A 1 69 ? 7.341 -5.199 -2.140 1.00 92.31 69 ALA A CA 1
ATOM 490 C C . ALA A 1 69 ? 7.325 -4.386 -0.835 1.00 92.31 69 ALA A C 1
ATOM 492 O O . ALA A 1 69 ? 6.628 -4.765 0.107 1.00 92.31 69 ALA A O 1
ATOM 493 N N . ALA A 1 70 ? 8.008 -3.238 -0.790 1.00 95.25 70 ALA A N 1
ATOM 494 C CA . ALA A 1 70 ? 7.998 -2.341 0.364 1.00 95.25 70 ALA A CA 1
ATOM 495 C C . ALA A 1 70 ? 6.593 -1.786 0.661 1.00 95.25 70 ALA A C 1
ATOM 497 O O . ALA A 1 70 ? 6.187 -1.726 1.825 1.00 95.25 70 ALA A O 1
ATOM 498 N N . VAL A 1 71 ? 5.814 -1.441 -0.374 1.00 96.38 71 VAL A N 1
ATOM 499 C CA . VAL A 1 71 ? 4.399 -1.054 -0.220 1.00 96.38 71 VAL A CA 1
ATOM 500 C C . VAL A 1 71 ? 3.584 -2.201 0.381 1.00 96.38 71 VAL A C 1
ATOM 502 O O . VAL A 1 71 ? 2.839 -1.991 1.341 1.00 96.38 71 VAL A O 1
ATOM 505 N N . SER A 1 72 ? 3.761 -3.416 -0.140 1.00 95.94 72 SER A N 1
ATOM 506 C CA . SER A 1 72 ? 3.041 -4.605 0.329 1.00 95.94 72 SER A CA 1
ATOM 507 C C . SER A 1 72 ? 3.376 -4.951 1.787 1.00 95.94 72 SER A C 1
ATOM 509 O O . SER A 1 72 ? 2.465 -5.216 2.571 1.00 95.94 72 SER A O 1
ATOM 511 N N . ASP A 1 73 ? 4.651 -4.873 2.192 1.00 96.94 73 ASP A N 1
ATOM 512 C CA . ASP A 1 73 ? 5.073 -5.066 3.591 1.00 96.94 73 ASP A CA 1
ATOM 513 C C . ASP A 1 73 ? 4.480 -3.987 4.507 1.00 96.94 73 ASP A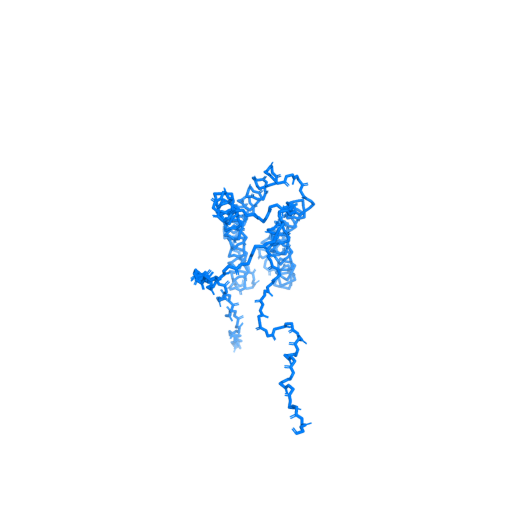 C 1
ATOM 515 O O . ASP A 1 73 ? 3.926 -4.289 5.569 1.00 96.94 73 ASP A O 1
ATOM 519 N N . ALA A 1 74 ? 4.533 -2.718 4.088 1.00 96.81 74 ALA A N 1
ATOM 520 C CA . ALA A 1 74 ? 3.989 -1.614 4.869 1.00 96.81 74 ALA A CA 1
ATOM 521 C C . ALA A 1 74 ? 2.488 -1.800 5.138 1.00 96.81 74 ALA A C 1
ATOM 523 O O . ALA A 1 74 ? 2.062 -1.669 6.290 1.00 96.81 74 ALA A O 1
ATOM 524 N N . VAL A 1 75 ? 1.704 -2.150 4.111 1.00 96.88 75 VAL A N 1
ATOM 525 C CA . VAL A 1 75 ? 0.262 -2.416 4.236 1.00 96.88 75 VAL A CA 1
ATOM 526 C C . VAL A 1 75 ? -0.010 -3.692 5.035 1.00 96.88 75 VAL A C 1
ATOM 528 O O . VAL A 1 75 ? -0.862 -3.677 5.924 1.00 96.88 75 VAL A O 1
ATOM 531 N N . GLY A 1 76 ? 0.739 -4.772 4.798 1.00 96.25 76 GLY A N 1
ATOM 532 C CA . GLY A 1 76 ? 0.611 -6.027 5.544 1.00 96.25 76 GLY A CA 1
ATOM 533 C C . GLY A 1 76 ? 0.789 -5.832 7.052 1.00 96.25 76 GLY A C 1
ATOM 534 O O . GLY A 1 76 ? 0.017 -6.369 7.852 1.00 96.25 76 GLY A O 1
ATOM 535 N N . ARG A 1 77 ? 1.732 -4.971 7.456 1.00 97.25 77 ARG A N 1
ATOM 536 C CA . ARG A 1 77 ? 1.893 -4.561 8.859 1.00 97.25 77 ARG A CA 1
ATOM 537 C C . ARG A 1 77 ? 0.703 -3.765 9.385 1.00 97.25 77 ARG A C 1
ATOM 539 O O . ARG A 1 77 ? 0.321 -3.984 10.526 1.00 97.25 77 ARG A O 1
ATOM 546 N N . VAL A 1 78 ? 0.111 -2.861 8.592 1.00 96.69 78 VAL A N 1
ATOM 547 C CA . VAL A 1 78 ? -1.120 -2.155 9.005 1.00 96.69 78 VAL A CA 1
ATOM 548 C C . VAL A 1 78 ? -2.228 -3.159 9.290 1.00 96.69 78 VAL A C 1
ATOM 550 O O . VAL A 1 78 ? -2.821 -3.122 10.361 1.00 96.69 78 VAL A O 1
ATOM 553 N N . LEU A 1 79 ? -2.489 -4.071 8.354 1.00 96.00 79 LEU A N 1
ATOM 554 C CA . LEU A 1 79 ? -3.563 -5.057 8.478 1.00 96.00 79 LEU A CA 1
ATOM 555 C C . LEU A 1 79 ? -3.343 -5.991 9.671 1.00 96.00 79 LEU A C 1
ATOM 557 O O . LEU A 1 79 ? -4.286 -6.279 10.405 1.00 96.00 79 LEU A O 1
ATOM 561 N N . THR A 1 80 ? -2.096 -6.405 9.902 1.00 96.38 80 THR A N 1
ATOM 562 C CA . THR A 1 80 ? -1.716 -7.227 11.056 1.00 96.38 80 THR A CA 1
ATOM 563 C C . THR A 1 80 ? -1.966 -6.489 12.370 1.00 96.38 80 THR A C 1
ATOM 565 O O . THR A 1 80 ? -2.660 -7.015 13.238 1.00 96.38 80 THR A O 1
ATOM 568 N N . ASP A 1 81 ? -1.470 -5.256 12.507 1.00 95.94 81 ASP A N 1
ATOM 569 C CA . ASP A 1 81 ? -1.634 -4.460 13.728 1.00 95.94 81 ASP A CA 1
ATOM 570 C C . ASP A 1 81 ? -3.106 -4.093 13.982 1.00 95.94 81 ASP A C 1
ATOM 572 O O . ASP A 1 81 ? -3.554 -4.126 15.125 1.00 95.94 81 ASP A O 1
ATOM 576 N N . VAL A 1 82 ? -3.879 -3.784 12.934 1.00 94.25 82 VAL A N 1
ATOM 577 C CA . VAL A 1 82 ? -5.329 -3.542 13.032 1.00 94.25 82 VAL A CA 1
ATOM 578 C C . VAL A 1 82 ? -6.065 -4.793 13.514 1.00 94.25 82 VAL A C 1
ATOM 580 O O . VAL A 1 82 ? -6.934 -4.688 14.375 1.00 94.25 82 VAL A O 1
ATOM 583 N N . ASN A 1 83 ? -5.725 -5.969 12.981 1.00 92.06 83 ASN A N 1
ATOM 584 C CA . ASN A 1 83 ? -6.368 -7.230 13.354 1.00 92.06 83 ASN A CA 1
ATOM 585 C C . ASN A 1 83 ? -5.987 -7.692 14.772 1.00 92.06 83 ASN A C 1
ATOM 587 O O . ASN A 1 83 ? -6.784 -8.335 15.447 1.00 92.06 83 ASN A O 1
ATOM 591 N N . GLN A 1 84 ? -4.777 -7.364 15.233 1.00 93.44 84 GLN A N 1
ATOM 592 C CA . GLN A 1 84 ? -4.319 -7.657 16.596 1.00 93.44 84 GLN A CA 1
ATOM 593 C C . GLN A 1 84 ? -4.782 -6.618 17.626 1.00 93.44 84 GLN A C 1
ATOM 595 O O . GLN A 1 84 ? -4.714 -6.868 18.832 1.00 93.44 84 GLN A O 1
ATOM 600 N N . ALA A 1 85 ? -5.232 -5.443 17.184 1.00 92.69 85 ALA A N 1
ATOM 601 C CA . ALA A 1 85 ? -5.730 -4.416 18.077 1.00 92.69 85 ALA A CA 1
ATOM 602 C C . ALA A 1 85 ? -7.037 -4.862 18.747 1.00 92.69 85 ALA A C 1
ATOM 604 O O . ALA A 1 85 ? -7.962 -5.353 18.099 1.00 92.69 85 ALA A O 1
ATOM 605 N N . LYS A 1 86 ? -7.139 -4.635 20.060 1.00 86.06 86 LYS A N 1
ATOM 606 C CA . LYS A 1 86 ? -8.364 -4.902 20.818 1.00 86.06 86 LYS A CA 1
ATOM 607 C C . LYS A 1 86 ? -9.516 -4.081 20.225 1.00 86.06 86 LYS A C 1
ATOM 609 O O . LYS A 1 86 ? -9.364 -2.876 20.032 1.00 86.06 86 LYS A O 1
ATOM 614 N N . ASP A 1 87 ? -10.625 -4.742 19.896 1.00 81.25 87 ASP A N 1
ATOM 615 C CA . ASP A 1 87 ? -11.802 -4.147 19.239 1.00 81.25 87 ASP A CA 1
ATOM 616 C C . ASP A 1 87 ? -11.491 -3.494 17.869 1.00 81.25 87 ASP A C 1
ATOM 618 O O . ASP A 1 87 ? -12.188 -2.588 17.411 1.00 81.25 87 ASP A O 1
ATOM 622 N N . GLY A 1 88 ? -10.397 -3.910 17.215 1.00 80.88 88 GLY A N 1
ATOM 623 C CA . GLY A 1 88 ? -9.900 -3.290 15.984 1.00 80.88 88 GLY A CA 1
ATOM 624 C C . GLY A 1 88 ? -9.371 -1.867 16.188 1.00 80.88 88 GLY A C 1
ATOM 625 O O . GLY A 1 88 ? -9.256 -1.114 15.216 1.00 80.88 88 GLY A O 1
ATOM 626 N N . LYS A 1 89 ? -9.076 -1.477 17.439 1.00 92.19 89 LYS A N 1
ATOM 627 C CA . LYS A 1 89 ? -8.764 -0.101 17.820 1.00 92.19 89 LYS A CA 1
ATOM 628 C C . LYS A 1 89 ? -7.271 0.185 17.916 1.00 92.19 89 LYS A C 1
ATOM 630 O O . LYS A 1 89 ? -6.634 -0.068 18.939 1.00 92.19 89 LYS A O 1
ATOM 635 N N . LEU A 1 90 ? -6.711 0.790 16.873 1.00 94.69 90 LEU A N 1
ATOM 636 C CA . LEU A 1 90 ? -5.356 1.332 16.933 1.00 94.69 90 LEU A CA 1
ATOM 637 C C . LEU A 1 90 ? -5.301 2.612 17.769 1.00 94.69 90 LEU A C 1
ATOM 639 O O . LEU A 1 90 ? -6.210 3.442 17.743 1.00 94.69 90 LEU A O 1
ATOM 643 N N . SER A 1 91 ? -4.183 2.816 18.468 1.00 95.62 91 SER A N 1
ATOM 644 C CA . SER A 1 91 ? -3.906 4.118 19.072 1.00 95.62 91 SER A CA 1
ATOM 645 C C . SER A 1 91 ? -3.605 5.162 17.984 1.00 95.62 91 SER A C 1
ATOM 647 O O . SER A 1 91 ? -3.021 4.809 16.952 1.00 95.62 91 SER A O 1
ATOM 649 N N . PRO A 1 92 ? -3.925 6.454 18.204 1.00 94.94 92 PRO A N 1
ATOM 650 C CA . PRO A 1 92 ? -3.633 7.517 17.237 1.00 94.94 92 PRO A CA 1
ATOM 651 C C . PRO A 1 92 ? -2.153 7.568 16.839 1.00 94.94 92 PRO A C 1
ATOM 653 O O . PRO A 1 92 ? -1.827 7.686 15.661 1.00 94.94 92 PRO A O 1
ATOM 656 N N . TYR A 1 93 ? -1.258 7.375 17.812 1.00 95.62 93 TYR A N 1
ATOM 657 C CA . TYR A 1 93 ? 0.185 7.315 17.582 1.00 95.62 93 TYR A CA 1
ATOM 658 C C . TYR A 1 93 ? 0.584 6.174 16.631 1.00 95.62 93 TYR 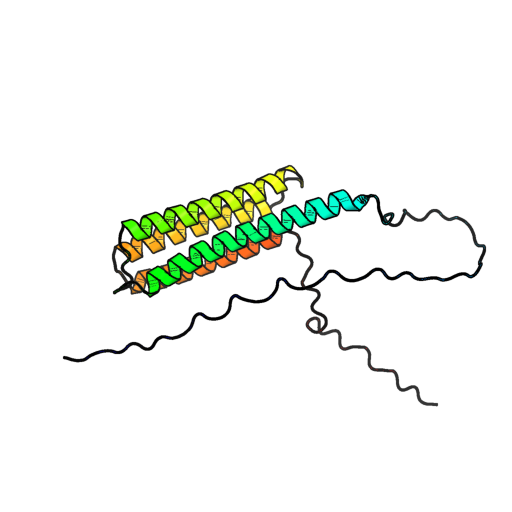A C 1
ATOM 660 O O . TYR A 1 93 ? 1.338 6.387 15.679 1.00 95.62 93 TYR A O 1
ATOM 668 N N . ARG A 1 94 ? 0.056 4.956 16.840 1.00 95.94 94 ARG A N 1
ATOM 669 C CA . ARG A 1 94 ? 0.331 3.824 15.940 1.00 95.94 94 ARG A CA 1
ATOM 670 C C . ARG A 1 94 ? -0.240 4.072 14.551 1.00 95.94 94 ARG A C 1
ATOM 672 O O . ARG A 1 94 ? 0.468 3.868 13.568 1.00 95.94 94 ARG A O 1
ATOM 679 N N . ALA A 1 95 ? -1.478 4.556 14.468 1.00 96.31 95 ALA A N 1
ATOM 680 C CA . ALA A 1 95 ? -2.114 4.870 13.197 1.00 96.31 95 ALA A CA 1
ATOM 681 C C . ALA A 1 95 ? -1.296 5.894 12.391 1.00 96.31 95 ALA A C 1
ATOM 683 O O . ALA A 1 95 ? -1.015 5.668 11.216 1.00 96.31 95 ALA A O 1
ATOM 684 N N . GLN A 1 96 ? -0.814 6.962 13.031 1.00 97.12 96 GLN A N 1
ATOM 685 C CA . GLN A 1 96 ? 0.043 7.958 12.387 1.00 97.12 96 GLN A CA 1
ATOM 686 C C . GLN A 1 96 ? 1.370 7.360 11.896 1.00 97.12 96 GLN A C 1
ATOM 688 O O . GLN A 1 96 ? 1.800 7.641 10.775 1.00 97.12 96 GLN A O 1
ATOM 693 N N . ARG A 1 97 ? 2.003 6.484 12.688 1.00 97.06 97 ARG A N 1
ATOM 694 C CA . ARG A 1 97 ? 3.229 5.776 12.282 1.00 97.06 97 ARG A CA 1
ATOM 695 C C . ARG A 1 97 ? 3.003 4.908 11.040 1.00 97.06 97 ARG A C 1
ATOM 697 O O . ARG A 1 97 ? 3.847 4.893 10.145 1.00 97.06 97 ARG A O 1
ATOM 704 N N . HIS A 1 98 ? 1.879 4.196 10.977 1.00 97.56 98 HIS A N 1
ATOM 705 C CA . HIS A 1 98 ? 1.501 3.402 9.808 1.00 97.56 98 HIS A CA 1
ATOM 706 C C . HIS A 1 98 ? 1.231 4.277 8.583 1.00 97.56 98 HIS A C 1
ATOM 708 O O . HIS A 1 98 ? 1.770 3.991 7.516 1.00 97.56 98 HIS A O 1
ATOM 714 N N . ALA A 1 99 ? 0.480 5.371 8.746 1.00 97.00 99 ALA A N 1
ATOM 715 C CA . ALA A 1 99 ? 0.214 6.320 7.668 1.00 97.00 99 ALA A CA 1
ATOM 716 C C . ALA A 1 99 ? 1.516 6.864 7.062 1.00 97.00 99 ALA A C 1
ATOM 718 O O . ALA A 1 99 ? 1.672 6.869 5.844 1.00 97.00 99 ALA A O 1
ATOM 719 N N . HIS A 1 100 ? 2.479 7.250 7.905 1.00 97.50 100 HIS A N 1
ATOM 720 C CA . HIS A 1 100 ? 3.768 7.759 7.442 1.00 97.50 100 HIS A CA 1
ATOM 721 C C . HIS A 1 100 ? 4.578 6.702 6.678 1.00 97.50 100 HIS A C 1
ATOM 723 O O . HIS A 1 100 ? 5.137 6.995 5.625 1.00 97.50 100 HIS A O 1
ATOM 729 N N . ARG A 1 101 ? 4.606 5.453 7.164 1.00 97.19 101 ARG A N 1
ATOM 730 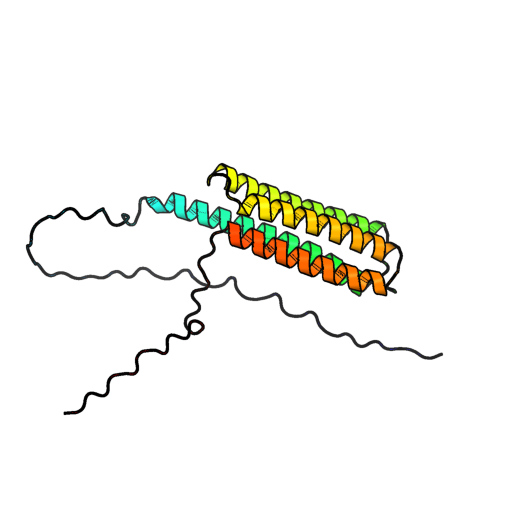C CA . ARG A 1 101 ? 5.297 4.344 6.482 1.00 97.19 101 ARG A CA 1
ATOM 731 C C . ARG A 1 101 ? 4.706 4.043 5.109 1.00 97.19 101 ARG A C 1
ATOM 733 O O . ARG A 1 101 ? 5.460 3.924 4.149 1.00 97.19 101 ARG A O 1
ATOM 740 N N . VAL A 1 102 ? 3.379 3.949 5.014 1.00 97.50 102 VAL A N 1
ATOM 741 C CA . VAL A 1 102 ? 2.699 3.690 3.737 1.00 97.50 102 VAL A CA 1
ATOM 742 C C . VAL A 1 102 ? 2.903 4.862 2.777 1.00 97.50 102 VAL A C 1
ATOM 744 O O . VAL A 1 102 ? 3.239 4.644 1.618 1.00 97.50 102 VAL A O 1
ATOM 747 N N . ALA A 1 103 ? 2.788 6.105 3.255 1.00 95.81 103 ALA A N 1
ATOM 748 C CA . ALA A 1 103 ? 3.052 7.287 2.437 1.00 95.81 103 ALA A CA 1
ATOM 749 C C . ALA A 1 103 ? 4.493 7.312 1.900 1.00 95.81 103 ALA A C 1
ATOM 751 O O . ALA A 1 103 ? 4.700 7.628 0.728 1.00 95.81 103 ALA A O 1
ATOM 752 N N . LYS A 1 104 ? 5.475 6.936 2.729 1.00 97.25 104 LYS A N 1
ATOM 753 C CA . LYS A 1 104 ? 6.877 6.824 2.319 1.00 97.25 104 LYS A CA 1
ATOM 754 C C . LYS A 1 104 ? 7.051 5.779 1.212 1.00 97.25 104 LYS A C 1
ATOM 756 O O . LYS A 1 104 ? 7.539 6.132 0.145 1.00 97.25 104 LYS A O 1
ATOM 761 N N . ALA A 1 105 ? 6.576 4.551 1.425 1.00 96.69 105 ALA A N 1
ATOM 762 C CA . ALA A 1 105 ? 6.702 3.470 0.442 1.00 96.69 105 ALA A CA 1
ATOM 763 C C . ALA A 1 105 ? 6.011 3.807 -0.895 1.00 96.69 105 ALA A C 1
ATOM 765 O O . ALA A 1 105 ? 6.566 3.595 -1.968 1.00 96.69 105 ALA A O 1
ATOM 766 N N . LEU A 1 106 ? 4.819 4.413 -0.847 1.00 96.06 106 LEU A N 1
ATOM 767 C CA . LEU A 1 106 ? 4.117 4.873 -2.050 1.00 96.06 106 LEU A CA 1
ATOM 768 C C . LEU A 1 106 ? 4.863 5.997 -2.782 1.00 96.06 106 LEU A C 1
ATOM 770 O O . LEU A 1 106 ? 4.773 6.102 -4.004 1.00 96.06 106 LEU A O 1
ATOM 774 N N . THR A 1 107 ? 5.574 6.856 -2.052 1.00 95.75 107 THR A N 1
ATOM 775 C CA . THR A 1 107 ? 6.395 7.923 -2.643 1.00 95.75 107 THR A CA 1
ATOM 776 C C . THR A 1 107 ? 7.620 7.345 -3.346 1.00 95.75 107 THR A C 1
ATOM 778 O O . THR A 1 107 ? 7.917 7.757 -4.467 1.00 95.75 107 THR A O 1
ATOM 781 N N . GLU A 1 108 ? 8.289 6.368 -2.732 1.00 93.56 108 GLU A N 1
ATOM 782 C CA . GLU A 1 108 ? 9.415 5.642 -3.334 1.00 93.56 108 GLU A CA 1
ATOM 783 C C . GLU A 1 108 ? 8.968 4.941 -4.627 1.00 93.56 108 GLU A C 1
ATOM 785 O O . GLU A 1 108 ? 9.514 5.234 -5.692 1.00 93.56 108 GLU A O 1
ATOM 790 N N . LEU A 1 109 ? 7.857 4.192 -4.582 1.00 92.19 109 LEU A N 1
ATOM 791 C CA . LEU A 1 109 ? 7.278 3.537 -5.760 1.00 92.19 109 LEU A CA 1
ATOM 792 C C . LEU A 1 109 ? 6.958 4.524 -6.894 1.00 92.19 109 LEU A C 1
ATOM 794 O O . LEU A 1 109 ? 7.353 4.314 -8.041 1.00 92.19 109 LEU A O 1
ATOM 798 N N . ARG A 1 110 ? 6.261 5.630 -6.599 1.00 91.62 110 ARG A N 1
ATOM 799 C CA . ARG A 1 110 ? 5.955 6.663 -7.609 1.00 91.62 110 ARG A CA 1
ATOM 800 C C . ARG A 1 110 ? 7.232 7.261 -8.206 1.00 91.62 110 ARG A C 1
ATOM 802 O O . ARG A 1 110 ? 7.275 7.543 -9.405 1.00 91.62 110 ARG A O 1
ATOM 809 N N . THR A 1 111 ? 8.271 7.434 -7.392 1.00 90.69 111 THR A N 1
ATOM 810 C CA . THR A 1 111 ? 9.567 7.972 -7.825 1.00 90.69 111 THR A CA 1
ATOM 811 C C . THR A 1 111 ? 10.300 6.997 -8.745 1.00 90.69 111 THR A C 1
ATOM 813 O O . THR A 1 111 ? 10.839 7.423 -9.768 1.00 90.69 111 THR A O 1
ATOM 816 N N . ALA A 1 112 ? 10.310 5.697 -8.439 1.00 87.31 112 ALA A N 1
ATOM 817 C CA . ALA A 1 112 ? 10.873 4.672 -9.321 1.00 87.31 112 ALA A CA 1
ATOM 818 C C . ALA A 1 112 ? 10.137 4.600 -10.666 1.00 87.31 112 ALA A C 1
ATOM 820 O O . ALA A 1 112 ? 10.766 4.719 -11.721 1.00 87.31 112 ALA A O 1
ATOM 821 N N . VAL A 1 113 ? 8.802 4.544 -10.641 1.00 85.06 113 VAL A N 1
ATOM 822 C CA . VAL A 1 113 ? 7.975 4.510 -11.860 1.00 85.06 113 VAL A CA 1
ATOM 823 C C . VAL A 1 113 ? 8.206 5.753 -12.724 1.00 85.06 113 VAL A C 1
ATOM 825 O O . VAL A 1 113 ? 8.407 5.639 -13.934 1.00 85.06 113 VAL A O 1
ATOM 828 N N . THR A 1 114 ? 8.260 6.941 -12.113 1.00 84.56 114 THR A N 1
ATOM 829 C CA . THR A 1 114 ? 8.524 8.201 -12.829 1.00 84.56 114 THR A CA 1
ATOM 830 C C . THR A 1 114 ? 9.920 8.213 -13.453 1.00 84.56 114 THR A C 1
ATOM 832 O O . THR A 1 114 ? 10.060 8.550 -14.630 1.00 84.56 114 THR A O 1
ATOM 835 N N . ARG A 1 115 ? 10.959 7.793 -12.711 1.00 82.75 115 ARG A N 1
ATOM 836 C CA . ARG A 1 115 ? 12.337 7.695 -13.234 1.00 82.75 115 ARG A CA 1
ATOM 837 C C . ARG A 1 115 ? 12.418 6.795 -14.463 1.00 82.75 115 ARG A C 1
ATOM 839 O O . ARG A 1 115 ? 13.151 7.097 -15.403 1.00 82.75 115 ARG A O 1
ATOM 846 N N . GLN A 1 116 ? 11.655 5.711 -14.473 1.00 75.12 116 GLN A N 1
ATOM 847 C CA . GLN A 1 116 ? 11.608 4.789 -15.599 1.00 75.12 116 GLN A CA 1
ATOM 848 C C . GLN A 1 116 ? 10.767 5.338 -16.769 1.00 75.12 116 GLN A C 1
ATOM 850 O O . GLN A 1 116 ? 11.092 5.078 -17.929 1.00 75.12 116 GLN A O 1
ATOM 855 N N . ALA A 1 11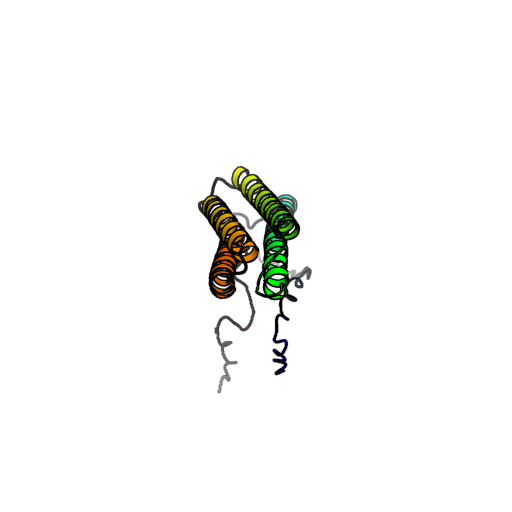7 ? 9.731 6.142 -16.490 1.00 76.56 117 ALA A N 1
ATOM 856 C CA . ALA A 1 117 ? 8.832 6.704 -17.510 1.00 76.56 117 ALA A CA 1
ATOM 857 C C . ALA A 1 117 ? 9.521 7.781 -18.348 1.00 76.56 117 ALA A C 1
ATOM 859 O O . ALA A 1 117 ? 9.329 7.843 -19.562 1.00 76.56 117 ALA A O 1
ATOM 860 N N . VAL A 1 118 ? 10.390 8.573 -17.714 1.00 73.81 118 VAL A N 1
ATOM 861 C CA . VAL A 1 118 ? 11.246 9.556 -18.395 1.00 73.81 118 VAL A CA 1
ATOM 862 C C . VAL A 1 118 ? 12.185 8.879 -19.401 1.00 73.81 118 VAL A C 1
ATOM 864 O O . VAL A 1 118 ? 12.453 9.439 -20.459 1.00 73.81 118 VAL A O 1
ATOM 867 N N . LYS A 1 119 ? 12.652 7.658 -19.110 1.00 68.94 119 LYS A N 1
ATOM 868 C CA . LYS A 1 119 ? 13.581 6.913 -19.976 1.00 68.94 119 LYS A CA 1
ATOM 869 C C . LYS A 1 119 ? 12.891 6.143 -21.105 1.00 68.94 119 LYS A C 1
ATOM 871 O O . LYS A 1 119 ? 13.506 5.929 -22.142 1.00 68.94 119 LYS A O 1
ATOM 876 N N . SER A 1 120 ? 11.635 5.733 -20.914 1.00 62.94 120 SER A N 1
ATOM 877 C CA . SER A 1 120 ? 10.968 4.747 -21.786 1.00 62.94 120 SER A CA 1
ATOM 878 C C . SER A 1 120 ? 9.838 5.317 -22.655 1.00 62.94 120 SER A C 1
ATOM 880 O O . SER A 1 120 ? 9.110 4.543 -23.274 1.00 62.94 120 SER A O 1
ATOM 882 N N . ARG A 1 121 ? 9.706 6.654 -22.737 1.00 57.12 121 ARG A N 1
ATOM 883 C CA . ARG A 1 121 ? 8.500 7.381 -23.195 1.00 57.12 121 ARG A CA 1
ATOM 884 C C . ARG A 1 121 ? 7.341 7.163 -22.200 1.00 57.12 121 ARG A C 1
ATOM 886 O O . ARG A 1 121 ? 7.154 6.044 -21.725 1.00 57.12 121 ARG A O 1
ATOM 893 N N . PRO A 1 122 ? 6.554 8.195 -21.843 1.00 58.28 122 PRO A N 1
ATOM 894 C CA . PRO A 1 122 ? 5.456 8.026 -20.896 1.00 58.28 122 PRO A CA 1
ATOM 895 C C . PRO A 1 122 ? 4.461 6.982 -21.417 1.00 58.28 122 PRO A C 1
ATOM 897 O O . PRO A 1 122 ? 3.876 7.136 -22.489 1.00 58.28 122 PRO A O 1
ATOM 900 N N . LEU A 1 123 ? 4.323 5.890 -20.665 1.00 63.12 123 LEU A N 1
ATOM 901 C CA . LEU A 1 123 ? 3.404 4.795 -20.954 1.00 63.12 123 LEU A CA 1
ATOM 902 C C . LEU A 1 123 ? 2.149 4.944 -20.080 1.00 63.12 123 LEU A C 1
ATOM 904 O O . LEU A 1 123 ? 2.280 5.300 -18.905 1.00 63.12 123 LEU A O 1
ATOM 908 N N . PRO A 1 124 ? 0.962 4.555 -20.582 1.00 75.50 124 PRO A N 1
ATOM 909 C CA . PRO A 1 124 ? -0.282 4.517 -19.802 1.00 75.50 124 PRO A CA 1
ATOM 910 C C . PRO A 1 124 ? -0.146 3.786 -18.455 1.00 75.50 124 PRO A C 1
ATOM 912 O O . PRO A 1 124 ? -0.819 4.104 -17.480 1.00 75.50 124 PRO A O 1
ATOM 915 N N . ALA A 1 125 ? 0.765 2.815 -18.367 1.00 73.81 125 ALA A N 1
ATOM 916 C CA . ALA A 1 125 ? 0.992 2.033 -17.158 1.00 73.81 125 ALA A CA 1
ATOM 917 C C . ALA A 1 125 ? 1.631 2.829 -15.990 1.00 73.81 125 ALA A C 1
ATOM 919 O O . ALA A 1 125 ? 1.366 2.513 -14.827 1.00 73.81 125 ALA A O 1
ATOM 920 N N . ALA A 1 126 ? 2.389 3.903 -16.255 1.00 82.06 126 ALA A N 1
ATOM 921 C CA . ALA A 1 126 ? 2.895 4.786 -15.194 1.00 82.06 126 ALA A CA 1
ATOM 922 C C . ALA A 1 126 ? 1.758 5.588 -14.532 1.00 82.06 126 ALA A C 1
ATOM 924 O O . ALA A 1 126 ? 1.707 5.740 -13.306 1.00 82.06 126 ALA A O 1
ATOM 925 N N . GLU A 1 127 ? 0.801 6.049 -15.340 1.00 85.94 127 GLU A N 1
ATOM 926 C CA . GLU A 1 127 ? -0.406 6.726 -14.859 1.00 85.94 127 GLU A CA 1
ATOM 927 C C . GLU A 1 127 ? -1.300 5.774 -14.061 1.00 85.94 127 GLU A C 1
ATOM 929 O O . GLU A 1 127 ? -1.760 6.130 -12.973 1.00 85.94 127 GLU A O 1
ATOM 934 N N . LEU A 1 128 ? -1.489 4.537 -14.544 1.00 88.50 128 LEU A N 1
ATOM 935 C CA . LEU A 1 128 ? -2.230 3.499 -13.819 1.00 88.50 128 LEU A CA 1
ATOM 936 C C . LEU A 1 128 ? -1.617 3.228 -12.442 1.00 88.50 128 LEU A C 1
ATOM 938 O O . LEU A 1 128 ? -2.346 3.175 -11.451 1.00 88.50 128 LEU A O 1
ATOM 942 N N . THR A 1 129 ? -0.288 3.127 -12.362 1.00 88.69 129 THR A N 1
ATOM 943 C CA . THR A 1 129 ? 0.408 2.895 -11.088 1.00 88.69 129 THR A CA 1
ATOM 944 C C . THR A 1 129 ? 0.234 4.074 -10.135 1.00 88.69 129 THR A C 1
ATOM 946 O O . THR A 1 129 ? -0.062 3.888 -8.956 1.00 88.69 129 THR A O 1
ATOM 949 N N . THR A 1 130 ? 0.321 5.303 -10.645 1.00 90.38 130 THR A N 1
ATOM 950 C CA . THR A 1 130 ? 0.105 6.518 -9.846 1.00 90.38 130 THR A CA 1
ATOM 951 C C . THR A 1 130 ? -1.327 6.602 -9.315 1.00 90.38 130 THR A C 1
ATOM 953 O O . THR A 1 130 ? -1.536 6.912 -8.138 1.00 90.38 130 THR A O 1
ATOM 956 N N . LYS A 1 131 ? -2.320 6.279 -10.151 1.00 92.56 131 LYS A N 1
ATOM 957 C CA . LYS A 1 131 ? -3.736 6.248 -9.769 1.00 92.56 131 LYS A CA 1
ATOM 958 C C . LYS A 1 131 ? -4.010 5.172 -8.717 1.00 92.56 131 LYS A C 1
ATOM 960 O O . LYS A 1 131 ? -4.656 5.469 -7.713 1.00 92.56 131 LYS A O 1
ATOM 965 N N . ALA A 1 132 ? -3.479 3.964 -8.908 1.00 93.94 132 ALA A N 1
ATOM 966 C CA . ALA A 1 132 ? -3.599 2.870 -7.947 1.00 93.94 132 ALA A CA 1
ATOM 967 C C . ALA A 1 132 ? -2.944 3.226 -6.601 1.00 93.94 132 ALA A C 1
ATOM 969 O O . ALA A 1 132 ? -3.553 3.039 -5.551 1.00 93.94 132 ALA A O 1
ATOM 970 N N . ALA A 1 133 ? -1.752 3.833 -6.620 1.00 94.75 133 ALA A N 1
ATOM 971 C CA . ALA A 1 133 ? -1.069 4.296 -5.413 1.00 94.75 133 ALA A CA 1
ATOM 972 C C . ALA A 1 133 ? -1.903 5.331 -4.639 1.00 94.75 133 ALA A C 1
ATOM 974 O O . ALA A 1 133 ? -1.957 5.305 -3.411 1.00 94.75 133 ALA A O 1
ATOM 975 N N . SER A 1 134 ? -2.581 6.240 -5.344 1.00 95.75 134 SER A N 1
ATOM 976 C CA . SER A 1 134 ? -3.465 7.232 -4.721 1.00 95.75 134 SER A CA 1
ATOM 977 C C . SER A 1 134 ? -4.726 6.607 -4.123 1.00 95.75 134 SER A C 1
ATOM 979 O O . SER A 1 134 ? -5.121 6.996 -3.023 1.00 95.75 134 SER A O 1
ATOM 981 N N . ALA A 1 135 ? -5.319 5.612 -4.791 1.00 96.31 135 ALA A N 1
ATOM 982 C CA . ALA A 1 135 ? -6.432 4.839 -4.240 1.00 96.31 135 ALA A CA 1
ATOM 983 C C . ALA A 1 135 ? -6.015 4.102 -2.954 1.00 96.31 135 ALA A C 1
ATOM 985 O O . ALA A 1 135 ? -6.652 4.279 -1.915 1.00 96.31 135 ALA A O 1
ATOM 986 N N . LEU A 1 136 ? -4.871 3.407 -2.979 1.00 97.31 136 LEU A N 1
ATOM 987 C CA . LEU A 1 136 ? -4.324 2.710 -1.812 1.00 97.31 136 LEU A CA 1
ATOM 988 C C . LEU A 1 136 ? -4.031 3.658 -0.641 1.00 97.31 136 LEU A C 1
ATOM 990 O O . LEU A 1 136 ? -4.290 3.333 0.521 1.00 97.31 136 LEU A O 1
ATOM 994 N N . GLN A 1 137 ? -3.507 4.851 -0.926 1.00 97.25 137 GLN A N 1
ATOM 995 C CA . GLN A 1 137 ? -3.280 5.873 0.094 1.00 97.25 137 GLN A CA 1
ATOM 996 C C . GLN A 1 137 ? -4.595 6.295 0.767 1.00 97.25 137 GLN A C 1
ATOM 998 O O . GLN A 1 137 ? -4.654 6.406 1.995 1.00 97.25 137 GLN A O 1
ATOM 1003 N N . ALA A 1 138 ? -5.652 6.504 -0.021 1.00 97.50 138 ALA A N 1
ATOM 1004 C CA . ALA A 1 138 ? -6.965 6.896 0.478 1.00 97.50 138 ALA A CA 1
ATOM 1005 C C . ALA A 1 138 ? -7.630 5.781 1.301 1.00 97.50 138 ALA A C 1
ATOM 1007 O O . ALA A 1 138 ? -8.117 6.047 2.405 1.00 97.50 138 ALA A O 1
ATOM 1008 N N . SER A 1 139 ? -7.612 4.533 0.822 1.00 96.44 139 SER A N 1
ATOM 1009 C CA . SER A 1 139 ? -8.190 3.403 1.556 1.00 96.44 139 SER A CA 1
ATOM 1010 C C . SER A 1 139 ? -7.417 3.096 2.836 1.00 96.44 139 SER A C 1
ATOM 1012 O O . SER A 1 139 ? -8.036 2.861 3.872 1.00 96.44 139 SER A O 1
ATOM 1014 N N . THR A 1 140 ? -6.085 3.215 2.830 1.00 97.19 140 THR A N 1
ATOM 1015 C CA . THR A 1 140 ? -5.270 3.094 4.051 1.00 97.19 140 THR A CA 1
ATOM 1016 C C . THR A 1 140 ? -5.619 4.183 5.066 1.00 97.19 140 THR A C 1
ATOM 1018 O O . THR A 1 140 ? -5.820 3.891 6.244 1.00 97.19 140 THR A O 1
ATOM 1021 N N . ALA A 1 141 ? -5.739 5.444 4.639 1.00 97.19 141 ALA A N 1
ATOM 1022 C CA . ALA A 1 141 ? -6.131 6.536 5.533 1.00 97.19 141 ALA A CA 1
ATOM 1023 C C . ALA A 1 141 ? -7.535 6.313 6.127 1.00 97.19 141 ALA A C 1
ATOM 1025 O O . ALA A 1 141 ? -7.747 6.514 7.326 1.00 97.19 141 ALA A O 1
ATOM 1026 N N . LYS A 1 142 ? -8.481 5.837 5.309 1.00 97.31 142 LYS A N 1
ATOM 1027 C CA . LYS A 1 142 ? -9.832 5.450 5.737 1.00 97.31 142 LYS A CA 1
ATOM 1028 C C . LYS A 1 142 ? -9.795 4.314 6.762 1.00 97.31 142 LYS A C 1
ATOM 1030 O O . LYS A 1 142 ? -10.423 4.446 7.813 1.00 97.31 142 LYS A O 1
ATOM 1035 N N . LEU A 1 143 ? -9.041 3.246 6.495 1.00 96.56 143 LEU A N 1
ATOM 1036 C CA . LEU A 1 143 ? -8.846 2.117 7.407 1.00 96.56 143 LEU A CA 1
ATOM 1037 C C . LEU A 1 143 ? -8.296 2.583 8.755 1.00 96.56 143 LEU A C 1
ATOM 1039 O O . LEU A 1 143 ? -8.868 2.260 9.792 1.00 96.56 143 LEU A O 1
ATOM 1043 N N . LEU A 1 144 ? -7.226 3.379 8.747 1.00 97.00 144 LEU A N 1
ATOM 1044 C CA . LEU A 1 144 ? -6.600 3.885 9.967 1.00 97.00 144 LEU A CA 1
ATOM 1045 C C . LEU A 1 144 ? -7.557 4.773 10.767 1.00 97.00 144 LEU A C 1
ATOM 1047 O O . LEU A 1 144 ? -7.658 4.615 11.981 1.00 97.00 144 LEU A O 1
ATOM 1051 N N . ARG A 1 145 ? -8.321 5.647 10.099 1.00 96.75 145 ARG A N 1
ATOM 1052 C CA . ARG A 1 145 ? -9.336 6.485 10.754 1.00 96.75 145 ARG A CA 1
ATOM 1053 C C . ARG A 1 145 ? -10.425 5.642 11.416 1.00 96.75 145 ARG A C 1
ATOM 1055 O O . ARG A 1 145 ? -10.760 5.870 12.576 1.00 96.75 145 ARG A O 1
ATOM 1062 N N . ILE A 1 146 ? -10.971 4.664 10.697 1.00 95.44 146 ILE A N 1
ATOM 1063 C CA . ILE A 1 146 ? -12.015 3.774 11.221 1.00 95.44 146 ILE A CA 1
ATOM 1064 C C . ILE A 1 146 ? -11.470 2.922 12.373 1.00 95.44 146 ILE A C 1
ATOM 1066 O O . ILE A 1 146 ? -12.122 2.816 13.411 1.00 95.44 146 ILE A O 1
ATOM 1070 N N . SER A 1 147 ? -10.254 2.393 12.228 1.00 94.69 147 SER A N 1
ATOM 1071 C CA . SER A 1 147 ? -9.582 1.638 13.280 1.00 94.69 147 SER A CA 1
ATOM 1072 C C . SER A 1 147 ? -9.400 2.493 14.531 1.00 94.69 147 SER A C 1
ATOM 1074 O O . SER A 1 147 ? -9.794 2.066 15.605 1.00 94.69 147 SER A O 1
ATOM 1076 N N . THR A 1 148 ? -8.936 3.744 14.436 1.00 95.62 148 THR A N 1
ATOM 1077 C CA . THR A 1 148 ? -8.823 4.609 15.630 1.00 95.62 148 THR A CA 1
ATOM 1078 C C . THR A 1 148 ? -10.158 4.865 16.343 1.00 95.62 148 THR A C 1
ATOM 1080 O O . THR A 1 148 ? -10.174 5.067 17.559 1.00 95.62 148 THR A O 1
ATOM 1083 N N . ALA A 1 149 ? -11.281 4.804 15.618 1.00 93.69 149 ALA A N 1
ATOM 1084 C CA . ALA A 1 149 ? -12.621 4.922 16.190 1.00 93.69 149 ALA A CA 1
ATOM 1085 C C . ALA A 1 149 ? -13.113 3.630 16.877 1.00 93.69 149 ALA A C 1
ATOM 1087 O O . ALA A 1 149 ? -14.018 3.706 17.705 1.00 93.69 149 ALA A O 1
ATOM 1088 N N . GLY A 1 150 ? -12.513 2.467 16.589 1.00 91.44 150 GLY A N 1
ATOM 1089 C CA . GLY A 1 150 ? -12.873 1.177 17.194 1.00 91.44 150 GLY A CA 1
ATOM 1090 C C . GLY A 1 150 ? -14.146 0.532 16.630 1.00 91.44 150 GLY A C 1
ATOM 1091 O O . GLY A 1 150 ? -14.810 -0.226 17.328 1.00 91.44 150 GLY A O 1
ATOM 1092 N N . ASP A 1 151 ? -14.526 0.840 15.385 1.00 92.06 151 ASP A N 1
ATOM 1093 C CA . ASP A 1 151 ? -15.674 0.200 14.722 1.00 92.06 151 ASP A CA 1
ATOM 1094 C C . ASP A 1 151 ? -15.217 -1.058 13.972 1.00 92.06 151 ASP A C 1
ATOM 1096 O O . ASP A 1 151 ? -14.844 -1.003 12.801 1.00 92.06 151 ASP A O 1
ATOM 1100 N N . GLU A 1 152 ? -15.222 -2.206 14.649 1.00 91.00 152 GLU A N 1
ATOM 1101 C CA . GLU A 1 152 ? -14.680 -3.465 14.122 1.00 91.00 152 GLU A CA 1
ATOM 1102 C C . GLU A 1 152 ? -15.300 -3.886 12.772 1.00 91.00 152 GLU A C 1
ATOM 1104 O O . GLU A 1 152 ? -14.596 -4.341 11.864 1.00 91.00 152 GLU A O 1
ATOM 1109 N N . ARG A 1 153 ? -16.616 -3.696 12.597 1.00 91.94 153 ARG A N 1
ATOM 1110 C CA . ARG A 1 153 ? -17.314 -4.056 11.351 1.00 91.94 153 ARG A CA 1
ATOM 1111 C C . ARG A 1 153 ? -16.853 -3.183 10.190 1.00 91.94 153 ARG A C 1
ATOM 1113 O O . ARG A 1 153 ? -16.535 -3.708 9.120 1.00 91.94 153 ARG A O 1
ATOM 1120 N N . LYS A 1 154 ? -16.773 -1.866 10.396 1.00 94.38 154 LYS A N 1
ATOM 1121 C CA . LYS A 1 154 ? -16.260 -0.954 9.365 1.00 94.38 154 LYS A CA 1
ATOM 1122 C C . LYS A 1 154 ? -14.767 -1.165 9.118 1.00 94.38 154 LYS A C 1
ATOM 1124 O O . LYS A 1 154 ? -14.343 -1.081 7.969 1.00 94.38 154 LYS A O 1
ATOM 1129 N N . THR A 1 155 ? -13.993 -1.492 10.153 1.00 93.75 155 THR A N 1
ATOM 1130 C CA . THR A 1 155 ? -12.563 -1.811 10.044 1.00 93.75 155 THR A CA 1
ATOM 1131 C C . THR A 1 155 ? -12.345 -3.015 9.132 1.00 93.75 155 THR A C 1
ATOM 1133 O O . THR A 1 155 ? -11.540 -2.935 8.208 1.00 93.75 155 THR A O 1
ATOM 1136 N N . ARG A 1 156 ? -13.117 -4.099 9.299 1.00 92.94 156 ARG A N 1
ATOM 1137 C CA . ARG A 1 156 ? -13.047 -5.275 8.413 1.00 92.94 156 ARG A CA 1
ATOM 1138 C C . ARG A 1 156 ? -13.404 -4.949 6.961 1.00 92.94 156 ARG A C 1
ATOM 1140 O O . ARG A 1 156 ? -12.741 -5.439 6.050 1.00 92.94 156 ARG A O 1
ATOM 1147 N N . SER A 1 157 ? -14.424 -4.122 6.733 1.00 94.69 157 SER A N 1
ATOM 1148 C CA . SER A 1 157 ? -14.784 -3.683 5.377 1.00 94.69 157 SER A CA 1
ATOM 1149 C C . SER A 1 157 ? -13.670 -2.853 4.736 1.00 94.69 157 SER A C 1
ATOM 1151 O O . SER A 1 157 ? -13.308 -3.104 3.590 1.00 94.69 157 SER A O 1
ATOM 1153 N N . ALA A 1 158 ? -13.103 -1.901 5.479 1.00 95.12 158 ALA A N 1
ATOM 1154 C CA . ALA A 1 158 ?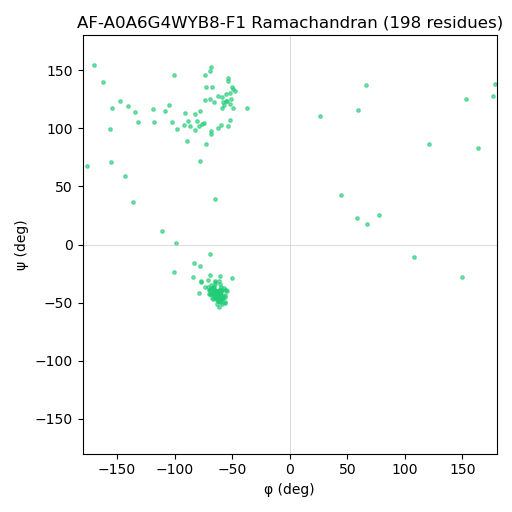 -12.011 -1.063 4.998 1.00 95.12 158 ALA A CA 1
ATOM 1155 C C . ALA A 1 158 ? -10.730 -1.875 4.747 1.00 95.12 158 ALA A C 1
ATOM 1157 O O . ALA A 1 158 ? -10.046 -1.638 3.763 1.00 95.12 158 ALA A O 1
ATOM 1158 N N . ALA A 1 159 ? -10.438 -2.883 5.574 1.00 94.75 159 ALA A N 1
ATOM 1159 C CA . ALA A 1 159 ? -9.293 -3.770 5.378 1.00 94.75 159 ALA A CA 1
ATOM 1160 C C . ALA A 1 159 ? -9.376 -4.543 4.049 1.00 94.75 159 ALA A C 1
ATOM 1162 O O . ALA A 1 159 ? -8.375 -4.673 3.347 1.00 94.75 159 ALA A O 1
ATOM 1163 N N . ARG A 1 160 ? -10.573 -5.019 3.670 1.00 95.00 160 ARG A N 1
ATOM 1164 C CA . ARG A 1 160 ? -10.802 -5.678 2.369 1.00 95.00 160 ARG A CA 1
ATOM 1165 C C . ARG A 1 160 ? -10.588 -4.721 1.197 1.00 95.00 160 ARG A C 1
ATOM 1167 O O . ARG A 1 160 ? -9.957 -5.101 0.220 1.00 95.00 160 ARG A O 1
ATOM 1174 N N . GLU A 1 161 ? -11.083 -3.493 1.312 1.00 95.31 161 GLU A N 1
ATOM 1175 C CA . GLU A 1 161 ? -10.873 -2.431 0.318 1.00 95.31 161 GLU A CA 1
ATOM 1176 C C . GLU A 1 161 ? -9.377 -2.121 0.147 1.00 95.31 161 GLU A C 1
ATOM 1178 O O . GLU A 1 161 ? -8.869 -2.139 -0.970 1.00 95.31 161 GLU A O 1
ATOM 1183 N N . THR A 1 162 ? -8.636 -1.972 1.250 1.00 96.06 162 THR A N 1
ATOM 1184 C CA . THR A 1 162 ? -7.179 -1.770 1.225 1.00 96.06 162 THR A CA 1
ATOM 1185 C C . THR A 1 162 ? -6.430 -2.941 0.576 1.00 96.06 162 THR A C 1
ATOM 1187 O O . THR A 1 162 ? -5.470 -2.716 -0.162 1.00 96.06 162 THR A O 1
ATOM 1190 N N . LEU A 1 163 ? -6.859 -4.190 0.799 1.00 95.38 163 LEU A N 1
ATOM 1191 C CA . LEU A 1 163 ? -6.272 -5.359 0.128 1.00 95.3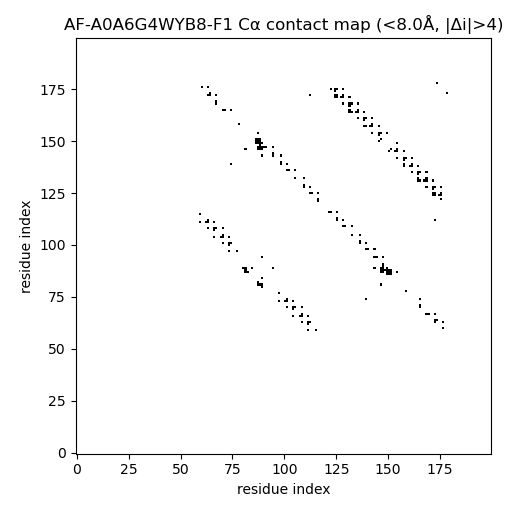8 163 LEU A CA 1
ATOM 1192 C C . LEU A 1 163 ? -6.478 -5.314 -1.390 1.00 95.38 163 LEU A C 1
ATOM 1194 O O . LEU A 1 163 ? -5.526 -5.537 -2.135 1.00 95.38 163 LEU A O 1
ATOM 1198 N N . VAL A 1 164 ? -7.690 -4.989 -1.849 1.00 96.31 164 VAL A N 1
ATOM 1199 C CA . VAL A 1 164 ? -7.994 -4.846 -3.283 1.00 96.31 164 VAL A CA 1
ATOM 1200 C C . VAL A 1 164 ? -7.130 -3.753 -3.913 1.00 96.31 164 VAL A C 1
ATOM 1202 O O . VAL A 1 164 ? -6.512 -3.982 -4.951 1.00 96.31 164 VAL A O 1
ATOM 1205 N N . ASP A 1 165 ? -7.007 -2.596 -3.262 1.00 96.31 165 ASP A N 1
ATOM 1206 C CA . ASP A 1 165 ? -6.155 -1.512 -3.760 1.00 96.31 165 ASP A CA 1
ATOM 1207 C C . ASP A 1 165 ? -4.670 -1.887 -3.784 1.00 96.31 165 ASP A C 1
ATOM 1209 O O . ASP A 1 165 ? -3.945 -1.488 -4.694 1.00 96.31 165 ASP A O 1
ATOM 1213 N N . THR A 1 166 ? -4.212 -2.691 -2.822 1.00 95.50 166 THR A N 1
ATOM 1214 C CA . THR A 1 166 ? -2.833 -3.200 -2.808 1.00 95.50 166 THR A CA 1
ATOM 1215 C C . THR A 1 166 ? -2.577 -4.095 -4.014 1.00 95.50 166 THR A C 1
ATOM 1217 O O . THR A 1 166 ? -1.579 -3.912 -4.709 1.00 95.50 166 THR A O 1
ATOM 1220 N N . VAL A 1 167 ? -3.499 -5.014 -4.319 1.00 95.25 167 VAL A N 1
ATOM 1221 C CA . VAL A 1 167 ? -3.409 -5.859 -5.519 1.00 95.25 167 VAL A CA 1
ATOM 1222 C C . VAL A 1 167 ? -3.402 -4.999 -6.782 1.00 95.25 167 VAL A C 1
ATOM 1224 O O . VAL A 1 167 ? -2.557 -5.213 -7.645 1.00 95.25 167 VAL A O 1
ATOM 1227 N N . ASN A 1 168 ? -4.253 -3.974 -6.865 1.00 93.69 168 ASN A N 1
ATOM 1228 C CA . ASN A 1 168 ? -4.271 -3.052 -8.003 1.00 93.69 168 ASN A CA 1
ATOM 1229 C C . ASN A 1 168 ? -2.929 -2.325 -8.193 1.00 93.69 168 ASN A C 1
ATOM 1231 O O . ASN A 1 168 ? -2.488 -2.161 -9.330 1.00 93.69 168 ASN A O 1
ATOM 1235 N N . VAL A 1 169 ? -2.260 -1.919 -7.107 1.00 93.38 169 VAL A N 1
ATOM 1236 C CA . VAL A 1 169 ? -0.910 -1.331 -7.167 1.00 93.38 169 VAL A CA 1
ATOM 1237 C C . VAL A 1 169 ? 0.102 -2.335 -7.707 1.00 93.38 169 VAL A C 1
ATOM 1239 O O . VAL A 1 169 ? 0.843 -2.000 -8.629 1.00 93.38 169 VAL A O 1
ATOM 1242 N N . VAL A 1 170 ? 0.109 -3.566 -7.188 1.00 90.75 170 VAL A N 1
ATOM 1243 C CA . VAL A 1 170 ? 1.026 -4.625 -7.643 1.00 90.75 170 VAL A CA 1
ATOM 1244 C C . VAL A 1 170 ? 0.794 -4.948 -9.120 1.00 90.75 170 VAL A C 1
ATOM 1246 O O . VAL A 1 170 ? 1.743 -5.015 -9.898 1.00 90.75 170 VAL A O 1
ATOM 1249 N N . THR A 1 171 ? -0.461 -5.100 -9.543 1.00 89.56 171 THR A N 1
ATOM 1250 C CA . THR A 1 171 ? -0.812 -5.355 -10.944 1.00 89.56 171 THR A CA 1
ATOM 1251 C C . THR A 1 171 ? -0.400 -4.196 -11.847 1.00 89.56 171 THR A C 1
ATOM 1253 O O . THR A 1 171 ? 0.172 -4.440 -12.908 1.00 89.56 171 THR A O 1
ATOM 1256 N N . ALA A 1 172 ? -0.634 -2.946 -11.438 1.00 88.31 172 ALA A N 1
ATOM 1257 C CA . ALA A 1 172 ? -0.241 -1.776 -12.219 1.00 88.31 172 ALA A CA 1
ATOM 1258 C C . ALA A 1 172 ? 1.289 -1.655 -12.351 1.00 88.31 172 ALA A C 1
ATOM 1260 O O . ALA A 1 172 ? 1.790 -1.445 -13.458 1.00 88.31 172 ALA A O 1
ATOM 1261 N N . ALA A 1 173 ? 2.028 -1.876 -11.259 1.00 85.75 173 ALA A N 1
ATOM 1262 C CA . ALA A 1 173 ? 3.489 -1.856 -11.257 1.00 85.75 173 ALA A CA 1
ATOM 1263 C C . ALA A 1 173 ? 4.083 -2.987 -12.120 1.00 85.75 173 ALA A C 1
ATOM 1265 O O . ALA A 1 173 ? 5.012 -2.762 -12.896 1.00 85.75 173 ALA A O 1
ATOM 1266 N N . ASN A 1 174 ? 3.500 -4.189 -12.074 1.00 82.94 174 ASN A N 1
ATOM 1267 C CA . ASN A 1 174 ? 3.936 -5.318 -12.902 1.00 82.94 174 ASN A CA 1
ATOM 1268 C C . ASN A 1 174 ? 3.612 -5.124 -14.389 1.00 82.94 174 ASN A C 1
ATOM 1270 O O . ASN A 1 174 ? 4.435 -5.455 -15.246 1.00 82.94 174 ASN A O 1
ATOM 1274 N N . ALA A 1 175 ? 2.445 -4.554 -14.709 1.00 77.88 175 ALA A N 1
ATOM 1275 C CA . ALA A 1 175 ? 2.081 -4.204 -16.082 1.00 77.88 175 ALA A CA 1
ATOM 1276 C C . ALA A 1 175 ? 3.054 -3.176 -16.683 1.00 77.88 175 ALA A C 1
ATOM 1278 O O . ALA A 1 175 ? 3.324 -3.198 -17.884 1.00 77.88 175 ALA A O 1
ATOM 1279 N N . TYR A 1 176 ? 3.618 -2.303 -15.845 1.00 68.75 176 TYR A N 1
ATOM 1280 C CA . TYR A 1 176 ? 4.628 -1.332 -16.245 1.00 68.75 176 TYR A CA 1
ATOM 1281 C C . TYR A 1 176 ? 6.005 -1.965 -16.513 1.00 68.75 176 TYR A C 1
ATOM 1283 O O . TYR A 1 176 ? 6.688 -1.587 -17.465 1.00 68.75 176 TYR A O 1
ATOM 1291 N N . GLY A 1 177 ? 6.390 -2.980 -15.733 1.00 62.91 177 GLY A N 1
ATOM 1292 C CA . GLY A 1 177 ? 7.687 -3.653 -15.845 1.00 62.91 177 GLY A CA 1
ATOM 1293 C C . GLY A 1 177 ? 7.891 -4.504 -17.104 1.00 62.91 177 GLY A C 1
ATOM 1294 O O . GLY A 1 177 ? 9.012 -4.967 -17.313 1.00 62.91 177 GLY A O 1
ATOM 1295 N N . LYS A 1 178 ? 6.854 -4.725 -17.936 1.00 60.59 178 LYS A N 1
ATOM 1296 C CA . LYS A 1 178 ? 6.863 -5.700 -19.051 1.00 60.59 178 LYS A CA 1
ATOM 1297 C C . LYS A 1 178 ? 7.485 -7.036 -18.625 1.00 60.59 178 LYS A C 1
ATOM 1299 O O . LYS A 1 178 ? 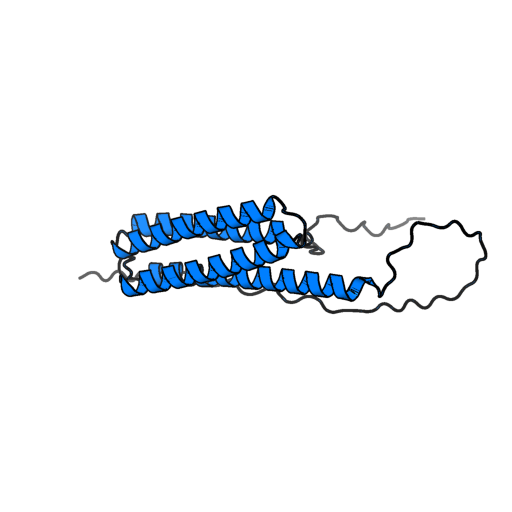8.314 -7.593 -19.343 1.00 60.59 178 LYS A O 1
ATOM 1304 N N . ILE A 1 179 ? 7.136 -7.514 -17.429 1.00 56.94 179 ILE A N 1
ATOM 1305 C CA . ILE A 1 179 ? 7.628 -8.805 -16.948 1.00 56.94 179 ILE A CA 1
ATOM 1306 C C . ILE A 1 179 ? 7.177 -9.840 -17.986 1.00 56.94 179 ILE A C 1
ATOM 1308 O O . ILE A 1 179 ? 5.978 -9.879 -18.293 1.00 56.94 179 ILE A O 1
ATOM 1312 N N . PRO A 1 180 ? 8.103 -10.612 -18.587 1.00 52.72 180 PRO A N 1
ATOM 1313 C CA . PRO A 1 180 ? 7.731 -11.668 -19.511 1.00 52.72 180 PRO A CA 1
ATOM 1314 C C . PRO A 1 180 ? 6.661 -12.530 -18.848 1.00 52.72 180 PRO A C 1
ATOM 1316 O O . PRO A 1 180 ? 6.772 -12.832 -17.656 1.00 52.72 180 PRO A O 1
ATOM 1319 N N . ALA A 1 181 ? 5.607 -12.883 -19.590 1.00 48.00 181 ALA A N 1
ATOM 1320 C CA . ALA A 1 181 ? 4.603 -13.811 -19.084 1.00 48.00 181 ALA A CA 1
ATOM 1321 C C . ALA A 1 181 ? 5.330 -15.013 -18.472 1.00 48.00 181 ALA A C 1
ATOM 1323 O O . ALA A 1 181 ? 6.270 -15.516 -19.087 1.00 48.00 181 ALA A O 1
ATOM 1324 N N . ALA A 1 182 ? 4.942 -15.419 -17.261 1.00 48.59 182 ALA A N 1
ATOM 1325 C CA . ALA A 1 182 ? 5.616 -16.497 -16.554 1.00 48.59 182 ALA A CA 1
ATOM 1326 C C . ALA A 1 182 ? 5.708 -17.728 -17.469 1.00 48.59 182 ALA A C 1
ATOM 1328 O O . ALA A 1 182 ? 4.705 -18.390 -17.739 1.00 48.59 182 ALA A O 1
ATOM 1329 N N . THR A 1 183 ? 6.906 -18.027 -17.972 1.00 50.94 183 THR A N 1
ATOM 1330 C CA . THR A 1 183 ? 7.194 -19.257 -18.709 1.00 50.94 183 THR A CA 1
ATOM 1331 C C . THR A 1 183 ? 7.355 -20.369 -17.689 1.00 50.94 183 THR A C 1
ATOM 1333 O O . THR A 1 183 ? 8.456 -20.813 -17.383 1.00 50.94 183 THR A O 1
ATOM 1336 N N . LEU A 1 184 ? 6.235 -20.767 -17.095 1.00 47.28 184 LEU A N 1
ATOM 1337 C CA . LEU A 1 184 ? 6.150 -21.983 -16.307 1.00 47.28 184 LEU A CA 1
ATOM 1338 C C . LEU A 1 184 ? 5.951 -23.126 -17.302 1.00 47.28 184 LEU A C 1
ATOM 1340 O O . LEU A 1 184 ? 4.840 -23.341 -17.803 1.00 47.28 184 LEU A O 1
ATOM 1344 N N . GLU A 1 185 ? 7.042 -23.823 -17.631 1.00 50.56 185 GLU A N 1
ATOM 1345 C CA . GLU A 1 185 ? 6.956 -25.142 -18.261 1.00 50.56 185 GLU A CA 1
ATOM 1346 C C . GLU A 1 185 ? 5.977 -25.994 -17.437 1.00 50.56 185 GLU A C 1
ATOM 1348 O O . GLU A 1 185 ? 6.163 -26.193 -16.239 1.00 50.56 185 GLU A O 1
ATOM 1353 N N . GLY A 1 186 ? 4.875 -26.414 -18.066 1.00 52.75 186 GLY A N 1
ATOM 1354 C CA . GLY A 1 186 ? 3.817 -27.208 -17.430 1.00 52.75 186 GLY A CA 1
ATOM 1355 C C . GLY A 1 186 ? 2.491 -26.490 -17.138 1.00 52.75 186 GLY A C 1
ATOM 1356 O O . GLY A 1 186 ? 1.513 -27.177 -16.860 1.00 52.75 186 GLY A O 1
ATOM 1357 N N . LEU A 1 187 ? 2.392 -25.156 -17.247 1.00 47.31 187 LEU A N 1
ATOM 1358 C CA . LEU A 1 187 ? 1.105 -24.442 -17.080 1.00 47.31 187 LEU A CA 1
ATOM 1359 C C . LEU A 1 187 ? 0.423 -24.047 -18.390 1.00 47.31 187 LEU A C 1
ATOM 1361 O O . LEU A 1 187 ? -0.797 -23.884 -18.428 1.00 47.31 187 LEU A O 1
ATOM 1365 N N . THR A 1 188 ? 1.176 -23.913 -19.481 1.00 47.25 188 THR A N 1
ATOM 1366 C CA . THR A 1 188 ? 0.560 -23.845 -20.806 1.00 47.25 188 THR A CA 1
ATOM 1367 C C . THR A 1 188 ? 0.283 -25.276 -21.240 1.00 47.25 188 THR A C 1
ATOM 1369 O O . THR A 1 188 ? 1.200 -26.062 -21.452 1.00 47.25 188 THR A O 1
ATOM 1372 N N . GLY A 1 189 ? -0.995 -25.642 -21.330 1.00 46.12 189 GLY A N 1
ATOM 1373 C CA . GLY A 1 189 ? -1.469 -26.967 -21.736 1.00 46.12 189 GLY A CA 1
ATOM 1374 C C . GLY A 1 189 ? -1.140 -27.357 -23.183 1.00 46.12 189 GLY A C 1
ATOM 1375 O O . GLY A 1 189 ? -1.961 -27.989 -23.844 1.00 46.12 189 GLY A O 1
ATOM 1376 N N . LYS A 1 190 ? 0.047 -27.028 -23.705 1.00 47.47 190 LYS A N 1
ATOM 1377 C CA . LYS A 1 190 ? 0.611 -27.767 -24.830 1.00 47.47 190 LYS A CA 1
ATOM 1378 C C . LYS A 1 190 ? 1.072 -29.114 -24.293 1.00 47.47 190 LYS A C 1
ATOM 1380 O O . LYS A 1 190 ? 2.220 -29.296 -23.903 1.00 47.47 190 LYS A O 1
ATOM 1385 N N . LYS A 1 191 ? 0.126 -30.054 -24.274 1.00 47.72 191 LYS A N 1
ATOM 1386 C CA . LYS A 1 191 ? 0.396 -31.490 -24.303 1.00 47.72 191 LYS A CA 1
ATOM 1387 C C . LYS A 1 191 ? 1.592 -31.711 -25.233 1.00 47.72 191 LYS A C 1
ATOM 1389 O O . LYS A 1 191 ? 1.512 -31.344 -26.407 1.00 47.72 191 LYS A O 1
ATOM 1394 N N . ALA A 1 192 ? 2.693 -32.233 -24.693 1.00 52.16 192 ALA A N 1
ATOM 1395 C CA . ALA A 1 192 ? 3.830 -32.646 -25.502 1.00 52.16 192 ALA A CA 1
ATOM 1396 C C . ALA A 1 192 ? 3.302 -33.523 -26.652 1.00 52.16 192 ALA A C 1
ATOM 1398 O O . ALA A 1 192 ? 2.436 -34.372 -26.392 1.00 52.16 192 ALA A O 1
ATOM 1399 N N . PRO A 1 193 ? 3.729 -33.308 -27.911 1.00 47.34 193 PRO A N 1
ATOM 1400 C CA . PRO A 1 193 ? 3.382 -34.236 -28.974 1.00 47.34 193 PRO A CA 1
ATOM 1401 C C . PRO A 1 193 ? 3.846 -35.621 -28.525 1.00 47.34 193 PRO A C 1
ATOM 1403 O O . PRO A 1 193 ? 4.996 -35.799 -28.123 1.00 47.34 193 PRO A O 1
ATOM 1406 N N . ALA A 1 194 ? 2.902 -36.563 -28.484 1.00 54.03 194 ALA A N 1
ATOM 1407 C CA . ALA A 1 194 ? 3.194 -37.938 -28.122 1.00 54.03 194 ALA A CA 1
ATOM 1408 C C . ALA A 1 194 ? 4.324 -38.458 -29.026 1.00 54.03 194 ALA A C 1
ATOM 1410 O O . ALA A 1 194 ? 4.354 -38.083 -30.202 1.00 54.03 194 ALA A O 1
ATOM 1411 N N . PRO A 1 195 ? 5.241 -39.296 -28.512 1.00 48.78 195 PRO A N 1
ATOM 1412 C CA . PRO A 1 195 ? 6.200 -39.963 -29.375 1.00 48.78 195 PRO A CA 1
ATOM 1413 C C . PRO A 1 195 ? 5.409 -40.754 -30.416 1.00 48.78 195 PRO A C 1
ATOM 1415 O O . PRO A 1 195 ? 4.587 -41.599 -30.058 1.00 48.78 195 PRO A O 1
ATOM 1418 N N . SER A 1 196 ? 5.609 -40.430 -31.691 1.00 47.34 196 SER A N 1
ATOM 1419 C CA . SER A 1 196 ? 5.082 -41.218 -32.795 1.00 47.34 196 SER A CA 1
ATOM 1420 C C . SER A 1 196 ? 5.656 -42.625 -32.671 1.00 47.34 196 SER A C 1
ATOM 1422 O O . SER A 1 196 ? 6.822 -42.858 -32.976 1.00 47.34 196 SER A O 1
ATOM 1424 N N . THR A 1 197 ? 4.852 -43.566 -32.186 1.00 52.84 197 THR A N 1
ATOM 1425 C CA . THR A 1 197 ? 5.046 -44.977 -32.490 1.00 52.84 197 THR A CA 1
ATOM 1426 C C . THR A 1 197 ? 4.723 -45.145 -33.965 1.00 52.84 197 THR A C 1
ATOM 14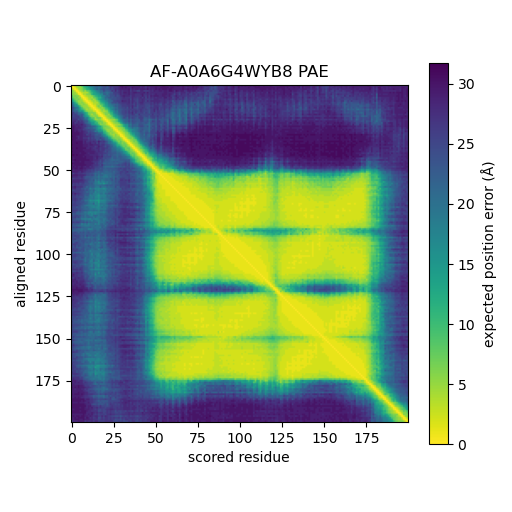28 O O . THR A 1 197 ? 3.562 -45.187 -34.363 1.00 52.84 197 THR A O 1
ATOM 1431 N N . GLU A 1 198 ? 5.769 -45.154 -34.778 1.00 42.81 198 GLU A N 1
ATOM 1432 C CA . GLU A 1 198 ? 5.719 -45.548 -36.179 1.00 42.81 198 GLU A CA 1
ATOM 1433 C C . GLU A 1 198 ? 5.568 -47.077 -36.253 1.00 42.81 198 GLU A C 1
ATOM 1435 O O . GLU A 1 198 ? 6.369 -47.786 -35.638 1.00 42.81 198 GLU A O 1
ATOM 1440 N N . PRO A 1 199 ? 4.544 -47.615 -36.943 1.00 54.81 199 PRO A N 1
ATOM 1441 C CA . PRO A 1 199 ? 4.502 -49.015 -37.319 1.00 54.81 199 PRO A CA 1
ATOM 1442 C C . PRO A 1 199 ? 4.812 -49.173 -38.814 1.00 54.81 199 PRO A C 1
ATOM 1444 O O . PRO A 1 199 ? 4.054 -48.679 -39.649 1.00 54.81 199 PRO A O 1
ATOM 1447 N N . ALA A 1 200 ? 5.875 -49.913 -39.128 1.00 43.84 200 ALA A N 1
ATOM 1448 C CA . ALA A 1 200 ? 5.948 -50.898 -40.214 1.00 43.84 200 ALA A CA 1
ATOM 1449 C C . ALA A 1 200 ? 7.263 -51.680 -40.104 1.00 43.84 200 ALA A C 1
ATOM 1451 O O . ALA A 1 200 ? 8.335 -51.042 -40.173 1.00 43.84 200 ALA A O 1
#

Radius of gyration: 25.25 Å; Cα contacts (8 Å, |Δi|>4): 129; chains: 1; bounding box: 51×60×85 Å

Organism: NCBI:txid2711219

Mean predicted aligned error: 15.78 Å

Secondary structure (DSSP, 8-state):
----------------------------------------PPPPPPTTTSHHHHHHHHHHHHHHHHHHHHHHHHHHHHHHHHHHSGGG---HHHHHHHHHHHHHHHHHHHHHHHHHHHHH---HHHHHHHHHHHHHHHHHHHHHHHHHHT-HHHHHHHHHHHHHHHHHHHHHHHHHTTPPP---TTTS---PPPP-----